Protein AF-A0A7S4VQ96-F1 (afdb_monomer)

Radius of gyration: 18.51 Å; Cα contacts (8 Å, |Δi|>4): 238; chains: 1; bounding box: 40×42×50 Å

Foldseek 3Di:
DDPDFDCPLVVLVVVVCVLLVHDDDDDGWDWDQDPPDRDIDIPVVVVQVVCCVVQVDPQDDPPWDQPPPVRHIDDDSLRSQLVVQVVSVQQDPDPVSNVLSSVLSVLLVQLCPLVCCCVPVDPLAPVSLVVSCVSNVVSLVVQLVLLCVVQPVVVDNPDQGQDSGDSDHHSSLSSLLVSVVSNCCSCVVNVNDPCSCPVRVNSVSNNVVVVVRD

Organism: NCBI:txid49249

Sequence (214 aa):
SSDLSIRGLGAPLRMMLSAAKINHDIYMYDIVEDGNNDGWTSSYFQTKKSLQTESKNALVNLPFVVDRKECRLLCQTNACFAHIGRCIGMFGTNDVEASICEQLLCEIYDLRYPYIIFCYRSDGSVEEAKKAFAQAEPHLQKLNSHLANEANNGGDDDKKVHHLVGGVFTAPDFHLFELLDQFQLIAQTLGISDDFLGQYPRLKEFKTGFEELE

Nearest PDB structures (foldseek):
  3frc-assembly1_A  TM=8.163E-01  e=3.766E-06  Plasmodium falciparum
  3frc-assembly1_B  TM=8.113E-01  e=1.013E-05  Plasmodium falciparum
  3fr9-assembly1_B  TM=8.209E-01  e=1.363E-05  Plasmodium falciparum
  1gsq-assembly1_A  TM=7.704E-01  e=2.127E-05  Todarodes pacificus
  2fno-assembly1_A  TM=5.984E-01  e=2.454E-03  Agrobacterium fabrum str. C58

InterPro domains:
  IPR004045 Glutathione S-transferase, N-terminal [PS50404] (1-92)
  IPR004046 Glutathione S-transferase, C-terminal [PF14497] (110-213)
  IPR010987 Glutathione S-transferase, C-terminal-like [PS50405] (94-214)
  IPR036282 Glutathione S-transferase, C-terminal domain superfamily [SSF47616] (89-213)
  IPR050213 Glutathione S-transferase superfamily [PTHR11571] (6-213)

Solvent-accessible surface area (backbone atoms only — not comparable to full-atom values): 12360 Å² total; per-residue (Å²): 142,80,92,60,83,73,59,70,82,52,40,31,59,50,52,49,35,53,76,70,70,49,91,77,87,86,89,83,67,56,75,42,76,36,94,88,49,105,49,76,41,46,70,49,66,60,48,48,56,50,48,26,64,76,69,68,36,91,68,69,43,81,44,65,41,75,41,76,89,80,70,41,82,43,35,39,61,64,54,41,41,52,51,52,15,57,76,73,68,19,38,48,95,49,76,66,46,28,52,48,41,54,52,45,40,51,52,50,52,58,40,42,47,33,55,50,45,36,76,74,72,50,91,75,43,65,68,51,48,51,52,25,50,65,65,25,43,67,45,53,51,51,54,26,50,51,41,48,50,64,24,51,77,71,79,36,91,82,49,85,48,56,36,86,52,94,81,41,80,33,46,43,45,38,51,46,46,52,51,54,52,51,54,37,49,53,27,42,76,64,71,74,32,92,60,62,46,70,87,33,62,47,49,39,48,22,47,55,49,55,71,68,67,128

pLDDT: mean 87.82, std 13.25, range [25.08, 98.62]

Structure (mmCIF, N/CA/C/O backbone):
data_AF-A0A7S4VQ96-F1
#
_entry.id   AF-A0A7S4VQ96-F1
#
loop_
_atom_site.group_PDB
_atom_site.id
_atom_site.type_symbol
_atom_site.label_atom_id
_atom_site.label_alt_id
_atom_site.label_comp_id
_atom_site.label_asym_id
_atom_site.label_entity_id
_atom_site.label_seq_id
_atom_site.pdbx_PDB_ins_code
_atom_site.Cartn_x
_atom_site.Cartn_y
_atom_site.Cartn_z
_atom_site.occupancy
_atom_site.B_iso_or_equiv
_atom_site.auth_seq_id
_atom_site.auth_comp_id
_atom_site.auth_asym_id
_atom_site.auth_atom_id
_atom_site.pdbx_PDB_model_num
ATOM 1 N N . SER A 1 1 ? 14.349 -25.587 -7.803 1.00 35.03 1 SER A N 1
ATOM 2 C CA . SER A 1 1 ? 15.228 -24.433 -8.046 1.00 35.03 1 SER A CA 1
ATOM 3 C C . SER A 1 1 ? 14.498 -23.446 -8.932 1.00 35.03 1 SER A C 1
ATOM 5 O O . SER A 1 1 ? 14.383 -23.723 -10.117 1.00 35.03 1 SER A O 1
ATOM 7 N N . SER A 1 2 ? 13.992 -22.362 -8.342 1.00 25.08 2 SER A N 1
ATOM 8 C CA . SER A 1 2 ? 13.794 -21.035 -8.954 1.00 25.08 2 SER A CA 1
ATOM 9 C C . SER A 1 2 ? 12.928 -20.206 -8.001 1.00 25.08 2 SER A C 1
ATOM 11 O O . SER A 1 2 ? 11.717 -20.122 -8.169 1.00 25.08 2 SER A O 1
ATOM 13 N N . ASP A 1 3 ? 13.549 -19.652 -6.957 1.00 29.27 3 ASP A N 1
ATOM 14 C CA . ASP A 1 3 ? 12.930 -18.627 -6.118 1.00 29.27 3 ASP A CA 1
ATOM 15 C C . ASP A 1 3 ? 12.772 -17.349 -6.947 1.00 29.27 3 ASP A C 1
ATOM 17 O O . ASP A 1 3 ? 13.725 -16.587 -7.106 1.00 29.27 3 ASP A O 1
ATOM 21 N N . LEU A 1 4 ? 11.574 -17.097 -7.474 1.00 34.84 4 LEU A N 1
ATOM 22 C CA . LEU A 1 4 ? 11.175 -15.744 -7.862 1.00 34.84 4 LEU A CA 1
ATOM 23 C C . LEU A 1 4 ? 9.759 -15.430 -7.363 1.00 34.84 4 LEU A C 1
ATOM 25 O O . LEU A 1 4 ? 8.831 -15.141 -8.114 1.00 34.84 4 LEU A O 1
ATOM 29 N N . SER A 1 5 ? 9.617 -15.459 -6.037 1.00 52.59 5 SER A N 1
ATOM 30 C CA . SER A 1 5 ? 8.470 -14.908 -5.315 1.00 52.59 5 SER A CA 1
ATOM 31 C C . SER A 1 5 ? 8.618 -13.387 -5.193 1.00 52.59 5 SER A C 1
ATOM 33 O O . SER A 1 5 ? 9.307 -12.894 -4.298 1.00 52.59 5 SER A O 1
ATOM 35 N N . ILE A 1 6 ? 7.958 -12.618 -6.059 1.00 61.53 6 ILE A N 1
ATOM 36 C CA . ILE A 1 6 ? 7.943 -11.151 -5.938 1.00 61.53 6 ILE A CA 1
ATOM 37 C C . ILE A 1 6 ? 7.143 -10.704 -4.699 1.00 61.53 6 ILE A C 1
ATOM 39 O O . ILE A 1 6 ? 6.123 -11.309 -4.356 1.00 61.53 6 ILE A O 1
ATOM 43 N N . ARG A 1 7 ? 7.574 -9.620 -4.031 1.00 66.50 7 ARG A N 1
ATOM 44 C CA . ARG A 1 7 ? 6.843 -9.038 -2.884 1.00 66.50 7 ARG A CA 1
ATOM 45 C C . ARG A 1 7 ? 5.407 -8.683 -3.292 1.00 66.50 7 ARG A C 1
ATOM 47 O O . ARG A 1 7 ? 4.459 -9.262 -2.754 1.00 66.50 7 ARG A O 1
ATOM 54 N N . GLY A 1 8 ? 5.259 -7.876 -4.346 1.00 67.25 8 GLY A N 1
ATOM 55 C CA . GLY A 1 8 ? 3.997 -7.627 -5.048 1.00 67.25 8 GLY A CA 1
ATOM 56 C C . GLY A 1 8 ? 2.822 -7.223 -4.143 1.00 67.25 8 GLY A C 1
ATOM 57 O O . GLY A 1 8 ? 2.972 -6.891 -2.975 1.00 67.25 8 GLY A O 1
ATOM 58 N N . LEU A 1 9 ? 1.601 -7.293 -4.678 1.00 72.00 9 LEU A N 1
ATOM 59 C CA . LEU A 1 9 ? 0.373 -6.983 -3.925 1.00 72.00 9 LEU A CA 1
ATOM 60 C C . LEU A 1 9 ? 0.035 -8.009 -2.825 1.00 72.00 9 LEU A C 1
ATOM 62 O O . LEU A 1 9 ? -0.855 -7.772 -2.014 1.00 72.00 9 LEU A O 1
ATOM 66 N N . GLY A 1 10 ? 0.710 -9.162 -2.816 1.00 78.88 10 GLY A N 1
ATOM 67 C CA . GLY A 1 10 ? 0.492 -10.218 -1.827 1.00 78.88 10 GLY A CA 1
ATOM 68 C C . GLY A 1 10 ? 1.276 -10.020 -0.529 1.00 78.88 10 GLY A C 1
ATOM 69 O O . GLY A 1 10 ? 0.823 -10.497 0.507 1.00 78.88 10 GLY A O 1
ATOM 70 N N . ALA A 1 11 ? 2.419 -9.324 -0.558 1.00 86.75 11 ALA A N 1
ATOM 71 C CA . ALA A 1 11 ? 3.231 -9.055 0.633 1.00 86.75 11 ALA A CA 1
ATOM 72 C C . ALA A 1 11 ? 2.443 -8.394 1.773 1.00 86.75 11 ALA A C 1
ATOM 74 O O . ALA A 1 11 ? 2.422 -8.973 2.860 1.00 86.75 11 ALA A O 1
ATOM 75 N N . PRO A 1 12 ? 1.723 -7.279 1.560 1.00 92.19 12 PRO A N 1
ATOM 76 C CA . PRO A 1 12 ? 1.031 -6.614 2.660 1.00 92.19 12 PRO A CA 1
ATOM 77 C C . PRO A 1 12 ? -0.138 -7.428 3.230 1.00 92.19 12 PRO A C 1
ATOM 79 O O . PRO A 1 12 ? -0.381 -7.387 4.432 1.00 92.19 12 PRO A O 1
ATOM 82 N N . LEU A 1 13 ? -0.801 -8.258 2.416 1.00 92.69 13 LEU A N 1
ATOM 83 C CA . LEU A 1 13 ? -1.819 -9.197 2.907 1.00 92.69 13 LEU A CA 1
ATOM 84 C C . LEU A 1 13 ? -1.209 -10.283 3.807 1.00 92.69 13 LEU A C 1
ATOM 86 O O . LEU A 1 13 ? -1.787 -10.622 4.837 1.00 92.69 13 LEU A O 1
ATOM 90 N N . ARG A 1 14 ? -0.032 -10.811 3.442 1.00 91.69 14 ARG A N 1
ATOM 91 C CA . ARG A 1 14 ? 0.699 -11.781 4.273 1.00 91.69 14 ARG A CA 1
ATOM 92 C C . ARG A 1 14 ? 1.190 -11.153 5.572 1.00 91.69 14 ARG A C 1
ATOM 94 O O . ARG A 1 14 ? 1.027 -11.766 6.619 1.00 91.69 14 ARG A O 1
ATOM 101 N N . MET A 1 15 ? 1.744 -9.938 5.516 1.00 92.19 15 MET A N 1
ATOM 102 C CA . MET A 1 15 ? 2.169 -9.204 6.714 1.00 92.19 15 MET A CA 1
ATOM 103 C C . MET A 1 15 ? 1.001 -9.023 7.687 1.00 92.19 15 MET A C 1
ATOM 105 O O . MET A 1 15 ? 1.145 -9.317 8.869 1.00 92.19 15 MET A O 1
ATOM 109 N N . MET A 1 16 ? -0.174 -8.646 7.176 1.00 93.44 16 MET A N 1
ATOM 110 C CA . MET A 1 16 ? -1.380 -8.477 7.985 1.00 93.44 16 MET A CA 1
ATOM 111 C C . MET A 1 16 ? -1.833 -9.786 8.656 1.00 93.44 16 MET A C 1
ATOM 113 O O . MET A 1 16 ? -2.121 -9.803 9.851 1.00 93.44 16 MET A O 1
ATOM 117 N N . LEU A 1 17 ? -1.855 -10.904 7.922 1.00 92.75 17 LEU A N 1
ATOM 118 C CA . LEU A 1 17 ? -2.214 -12.214 8.487 1.00 92.75 17 LEU A CA 1
ATOM 119 C C . LEU A 1 17 ? -1.200 -12.698 9.533 1.00 92.75 17 LEU A C 1
ATOM 121 O O . LEU A 1 17 ? -1.598 -13.255 10.558 1.00 92.75 17 LEU A O 1
ATOM 125 N N . SER A 1 18 ? 0.093 -12.466 9.295 1.00 91.62 18 SER A N 1
ATOM 126 C CA . SER A 1 18 ? 1.161 -12.790 10.244 1.00 91.62 18 SER A CA 1
ATOM 127 C C . SER A 1 18 ? 1.068 -11.953 11.521 1.00 91.62 18 SER A C 1
ATOM 129 O O . SER A 1 18 ? 1.148 -12.520 12.609 1.00 91.62 18 SER A O 1
ATOM 131 N N . ALA A 1 19 ? 0.823 -10.642 11.413 1.00 90.94 19 ALA A N 1
ATOM 132 C CA . ALA A 1 19 ? 0.635 -9.756 12.565 1.00 90.94 19 ALA A CA 1
ATOM 133 C C . ALA A 1 19 ? -0.577 -10.173 13.416 1.00 90.94 19 ALA A C 1
ATOM 135 O O . ALA A 1 19 ? -0.508 -10.202 14.643 1.00 90.94 19 ALA A O 1
ATOM 136 N N . ALA A 1 20 ? -1.663 -10.604 12.769 1.00 91.56 20 ALA A N 1
ATOM 137 C CA . ALA A 1 20 ? -2.834 -11.161 13.446 1.00 91.56 20 ALA A CA 1
ATOM 138 C C . ALA A 1 20 ? -2.647 -12.612 13.937 1.00 91.56 20 ALA A C 1
ATOM 140 O O . ALA A 1 20 ? -3.574 -13.191 14.506 1.00 91.56 20 ALA A O 1
ATOM 141 N N . LYS A 1 21 ? -1.467 -13.215 13.725 1.00 92.19 21 LYS A N 1
ATOM 142 C CA . LYS A 1 21 ? -1.127 -14.596 14.113 1.00 92.19 21 LYS A CA 1
ATOM 143 C C . LYS A 1 21 ? -2.124 -15.626 13.561 1.00 92.19 21 LYS A C 1
ATOM 145 O O . LYS A 1 21 ? -2.434 -16.626 14.209 1.00 92.19 21 LYS A O 1
ATOM 150 N N . ILE A 1 22 ? -2.627 -15.383 12.349 1.00 90.56 22 ILE A N 1
ATOM 151 C CA . ILE A 1 22 ? -3.565 -16.266 11.653 1.00 90.56 22 ILE A CA 1
ATOM 152 C C . ILE A 1 22 ? -2.794 -17.234 10.757 1.00 90.56 22 ILE A C 1
ATOM 154 O O . ILE A 1 22 ? -2.052 -16.829 9.859 1.00 90.56 22 ILE A O 1
ATOM 158 N N . ASN A 1 23 ? -3.020 -18.533 10.959 1.00 88.75 23 ASN A N 1
ATOM 159 C CA . ASN A 1 23 ? -2.500 -19.569 10.071 1.00 88.75 23 ASN A CA 1
ATOM 160 C C . ASN A 1 23 ? -3.101 -19.419 8.670 1.00 88.75 23 ASN A C 1
ATOM 162 O O . ASN A 1 23 ? -4.321 -19.336 8.517 1.00 88.75 23 ASN A O 1
ATOM 166 N N . HIS A 1 24 ? -2.248 -19.420 7.651 1.00 87.38 24 HIS A N 1
ATOM 167 C CA . HIS A 1 24 ? -2.660 -19.248 6.266 1.00 87.38 24 HIS A CA 1
ATOM 168 C C . HIS A 1 24 ? -1.732 -19.999 5.310 1.00 87.38 24 HIS A C 1
ATOM 170 O O . HIS A 1 24 ? -0.544 -20.168 5.579 1.00 87.38 24 HIS A O 1
ATOM 176 N N . ASP A 1 25 ? -2.288 -20.413 4.174 1.00 88.06 25 ASP A N 1
ATOM 177 C CA . ASP A 1 25 ? -1.527 -20.994 3.071 1.00 88.06 25 ASP A CA 1
ATOM 178 C C . ASP A 1 25 ? -1.159 -19.896 2.072 1.00 88.06 25 ASP A C 1
ATOM 180 O O . ASP A 1 25 ? -1.984 -19.035 1.747 1.00 88.06 25 ASP A O 1
ATOM 184 N N . ILE A 1 26 ? 0.061 -19.946 1.537 1.00 86.56 26 ILE A N 1
ATOM 185 C CA . ILE A 1 26 ? 0.508 -19.020 0.498 1.00 86.56 26 ILE A CA 1
ATOM 186 C C . ILE A 1 26 ? 0.653 -19.786 -0.812 1.00 86.56 26 ILE A C 1
ATOM 188 O O . ILE A 1 26 ? 1.457 -20.708 -0.924 1.00 86.56 26 ILE A O 1
ATOM 192 N N . TYR A 1 27 ? -0.103 -19.358 -1.818 1.00 81.38 27 TYR A N 1
ATOM 193 C CA . TYR A 1 27 ? 0.017 -19.854 -3.183 1.00 81.38 27 TYR A CA 1
ATOM 194 C C . TYR A 1 27 ? 0.734 -18.806 -4.030 1.00 81.38 27 TYR A C 1
ATOM 196 O O . TYR A 1 27 ? 0.249 -17.685 -4.190 1.00 81.38 27 TYR A O 1
ATOM 204 N N . MET A 1 28 ? 1.903 -19.170 -4.549 1.00 80.44 28 MET A N 1
ATOM 205 C CA . MET A 1 28 ? 2.730 -18.316 -5.398 1.00 80.44 28 MET A CA 1
ATOM 206 C C . MET A 1 28 ? 2.753 -18.874 -6.819 1.00 80.44 28 MET A C 1
ATOM 208 O O . MET A 1 28 ? 2.692 -20.087 -7.015 1.00 80.44 28 MET A O 1
ATOM 212 N N . TYR A 1 29 ? 2.818 -17.978 -7.801 1.00 78.12 29 TYR A N 1
ATOM 213 C CA . TYR A 1 29 ? 2.950 -18.339 -9.206 1.00 78.12 29 TYR A CA 1
ATOM 214 C C . TYR A 1 29 ? 4.277 -17.813 -9.719 1.00 78.12 29 TYR A C 1
ATOM 216 O O . TYR A 1 29 ? 4.519 -16.606 -9.665 1.00 78.12 29 TYR A O 1
ATOM 224 N N . ASP A 1 30 ? 5.094 -18.715 -10.244 1.00 76.12 30 ASP A N 1
ATOM 225 C CA . ASP A 1 30 ? 6.358 -18.339 -10.855 1.00 76.12 30 ASP A CA 1
ATOM 226 C C . ASP A 1 30 ? 6.117 -17.626 -12.189 1.00 76.12 30 ASP A C 1
ATOM 228 O O . ASP A 1 30 ? 5.155 -17.906 -12.927 1.00 76.12 30 ASP A O 1
ATOM 232 N N . ILE A 1 31 ? 7.010 -16.685 -12.481 1.00 70.69 31 ILE A N 1
ATOM 233 C CA . ILE A 1 31 ? 7.145 -16.061 -13.790 1.00 70.69 31 ILE A CA 1
ATOM 234 C C . ILE A 1 31 ? 8.337 -16.734 -14.466 1.00 70.69 31 ILE A C 1
ATOM 236 O O . ILE A 1 31 ? 9.428 -16.788 -13.904 1.00 70.69 31 ILE A O 1
ATOM 240 N N . VAL A 1 32 ? 8.109 -17.266 -15.660 1.00 75.44 32 VAL A N 1
ATOM 241 C CA . VAL A 1 32 ? 9.099 -17.993 -16.455 1.00 75.44 32 VAL A CA 1
ATOM 242 C C . VAL A 1 32 ? 9.309 -17.252 -17.766 1.00 75.44 32 VAL A C 1
ATOM 244 O O . VAL A 1 32 ? 8.349 -16.758 -18.354 1.00 75.44 32 VAL A O 1
ATOM 247 N N . GLU A 1 33 ? 10.554 -17.160 -18.217 1.00 69.38 33 GLU A N 1
ATOM 248 C CA . GLU A 1 33 ? 10.878 -16.591 -19.525 1.00 69.38 33 GLU A CA 1
ATOM 249 C C . GLU A 1 33 ? 10.257 -17.467 -20.626 1.00 69.38 33 GLU A C 1
ATOM 251 O O . GLU A 1 33 ? 10.359 -18.698 -20.600 1.00 69.38 33 GLU A O 1
ATOM 256 N N . ASP A 1 34 ? 9.538 -16.845 -21.557 1.00 67.50 34 ASP A N 1
ATOM 257 C CA . ASP A 1 34 ? 8.940 -17.534 -22.693 1.00 67.50 34 ASP A CA 1
ATOM 258 C C . ASP A 1 34 ? 10.037 -17.780 -23.733 1.00 67.50 34 ASP A C 1
ATOM 260 O O . ASP A 1 34 ? 10.403 -16.902 -24.504 1.00 67.50 34 ASP A O 1
ATOM 264 N N . GLY A 1 35 ? 10.582 -18.997 -23.761 1.00 59.41 35 GLY A N 1
ATOM 265 C CA . GLY A 1 35 ? 11.696 -19.361 -24.645 1.00 59.41 35 GLY A CA 1
ATOM 266 C C . GLY A 1 35 ? 11.420 -19.253 -26.155 1.00 59.41 35 GLY A C 1
ATOM 267 O O . GLY A 1 35 ? 12.302 -19.592 -26.939 1.00 59.41 35 GLY A O 1
ATOM 268 N N . ASN A 1 36 ? 10.222 -18.825 -26.574 1.00 61.75 36 ASN A N 1
ATOM 269 C CA . ASN A 1 36 ? 9.843 -18.660 -27.981 1.00 61.75 36 ASN A CA 1
ATOM 270 C C . ASN A 1 36 ? 9.557 -17.209 -28.403 1.00 61.75 36 ASN A C 1
ATOM 272 O O . ASN A 1 36 ? 9.505 -16.946 -29.602 1.00 61.75 36 ASN A O 1
ATOM 276 N N . ASN A 1 37 ? 9.356 -16.281 -27.465 1.00 54.69 37 ASN A N 1
ATOM 277 C CA . ASN A 1 37 ? 9.140 -14.855 -27.723 1.00 54.69 37 ASN A CA 1
ATOM 278 C C . ASN A 1 37 ? 9.767 -14.090 -26.559 1.00 54.69 37 ASN A C 1
ATOM 280 O O . ASN A 1 37 ? 9.433 -14.440 -25.438 1.00 54.69 37 ASN A O 1
ATOM 284 N N . ASP A 1 38 ? 10.589 -13.062 -26.801 1.00 59.06 38 ASP A N 1
ATOM 285 C CA . ASP A 1 38 ? 11.233 -12.211 -25.776 1.00 59.06 38 ASP A CA 1
ATOM 286 C C . ASP A 1 38 ? 10.220 -11.620 -24.763 1.00 59.06 38 ASP A C 1
ATOM 288 O O . ASP A 1 38 ? 9.799 -10.465 -24.841 1.00 59.06 38 ASP A O 1
ATOM 292 N N . GLY A 1 39 ? 9.759 -12.435 -23.822 1.00 60.19 39 GLY A N 1
ATOM 293 C CA . GLY A 1 39 ? 8.542 -12.221 -23.059 1.00 60.19 39 GLY A CA 1
ATOM 294 C C . GLY A 1 39 ? 8.467 -13.174 -21.874 1.00 60.19 39 GLY A C 1
ATOM 295 O O . GLY A 1 39 ? 9.293 -14.064 -21.704 1.00 60.19 39 GLY A O 1
ATOM 296 N N . TRP A 1 40 ? 7.475 -12.968 -21.013 1.00 65.31 40 TRP A N 1
ATOM 297 C CA . TRP A 1 40 ? 7.343 -13.691 -19.750 1.00 65.31 40 TRP A CA 1
ATOM 298 C C . TRP A 1 40 ? 5.978 -14.377 -19.670 1.00 65.31 40 TRP A C 1
ATOM 300 O O . TRP A 1 40 ? 4.948 -13.768 -19.968 1.00 65.31 40 TRP A O 1
ATOM 310 N N . THR A 1 41 ? 5.951 -15.636 -19.236 1.00 73.06 41 THR A N 1
ATOM 311 C CA . THR A 1 41 ? 4.737 -16.438 -19.031 1.00 73.06 41 THR A CA 1
ATOM 312 C C . THR A 1 41 ? 4.589 -16.866 -17.571 1.00 73.06 41 THR A C 1
ATOM 314 O O . THR A 1 41 ? 5.536 -16.844 -16.791 1.00 73.06 41 THR A O 1
ATOM 317 N N . SER A 1 42 ? 3.377 -17.243 -17.168 1.00 80.00 42 SER A N 1
ATOM 318 C CA . SER A 1 42 ? 3.101 -17.752 -15.823 1.00 80.00 42 SER A CA 1
ATOM 319 C C . SER A 1 42 ? 1.987 -18.795 -15.855 1.00 80.00 42 SER A C 1
ATOM 321 O O . SER A 1 42 ? 0.979 -18.632 -16.554 1.00 80.00 42 SER A O 1
ATOM 323 N N . SER A 1 43 ? 2.121 -19.839 -15.031 1.00 80.56 43 SER A N 1
ATOM 324 C CA . SER A 1 43 ? 1.069 -20.846 -14.801 1.00 80.56 43 SER A CA 1
ATOM 325 C C . SER A 1 43 ? -0.227 -20.232 -14.247 1.00 80.56 43 SER A C 1
ATOM 327 O O . SER A 1 43 ? -1.309 -20.827 -14.347 1.00 80.56 43 SER A O 1
ATOM 329 N N . TYR A 1 44 ? -0.153 -18.994 -13.744 1.00 79.56 44 TYR A N 1
ATOM 330 C CA . TYR A 1 44 ? -1.312 -18.209 -13.350 1.00 79.56 44 TYR A CA 1
ATOM 331 C C . TYR A 1 44 ? -2.337 -18.043 -14.479 1.00 79.56 44 TYR A C 1
ATOM 333 O O . TYR A 1 44 ? -3.530 -18.123 -14.210 1.00 79.56 44 TYR A O 1
ATOM 341 N N . PHE A 1 45 ? -1.937 -17.857 -15.744 1.00 81.50 45 PHE A N 1
ATOM 342 C CA . PHE A 1 45 ? -2.909 -17.600 -16.821 1.00 81.50 45 PHE A CA 1
ATOM 343 C C . PHE A 1 45 ? -3.842 -18.785 -17.088 1.00 81.50 45 PHE A C 1
ATOM 345 O O . PHE A 1 45 ? -5.023 -18.591 -17.384 1.00 81.50 45 PHE A O 1
ATOM 352 N N . GLN A 1 46 ? -3.330 -20.010 -16.955 1.00 82.19 46 GLN A N 1
ATOM 353 C CA . GLN A 1 46 ? -4.148 -21.220 -17.032 1.00 82.19 46 GLN A CA 1
ATOM 354 C C . GLN A 1 46 ? -5.034 -21.334 -15.790 1.00 82.19 46 GLN A C 1
ATOM 356 O O . GLN A 1 46 ? -6.249 -21.487 -15.911 1.00 82.19 46 GLN A O 1
ATOM 361 N N . THR A 1 47 ? -4.446 -21.138 -14.606 1.00 83.00 47 THR A N 1
ATOM 362 C CA . THR A 1 47 ? -5.171 -21.197 -13.330 1.00 83.00 47 THR A CA 1
ATOM 363 C C . THR A 1 47 ? -6.303 -20.172 -13.257 1.00 83.00 47 THR A C 1
ATOM 365 O O . THR A 1 47 ? -7.393 -20.488 -12.798 1.00 83.00 47 THR A O 1
ATOM 368 N N . LYS A 1 48 ? -6.095 -18.959 -13.780 1.00 84.38 48 LYS A N 1
ATOM 369 C CA . LYS A 1 48 ? -7.098 -17.893 -13.859 1.00 84.38 48 LYS A CA 1
ATOM 370 C C . LYS A 1 48 ? -8.343 -18.351 -14.613 1.00 84.38 48 LYS A C 1
ATOM 372 O O . LYS A 1 48 ? -9.443 -18.141 -14.115 1.00 84.38 48 LYS A O 1
ATOM 377 N N . LYS A 1 49 ? -8.184 -18.993 -15.776 1.00 85.12 49 LYS A N 1
ATOM 378 C CA . LYS A 1 49 ? -9.319 -19.496 -16.570 1.00 85.12 49 LYS A CA 1
ATOM 379 C C . LYS A 1 49 ? -10.102 -20.575 -15.816 1.00 85.12 49 LYS A C 1
ATOM 381 O O . LYS A 1 49 ? -11.334 -20.532 -15.807 1.00 85.12 49 LYS A O 1
ATOM 386 N N . SER A 1 50 ? -9.400 -21.497 -15.156 1.00 87.06 50 SER A N 1
ATOM 387 C CA . SER A 1 50 ? -10.032 -22.527 -14.321 1.00 87.06 50 SER A CA 1
ATOM 388 C C . SER A 1 50 ? -10.786 -21.898 -13.151 1.00 87.06 50 SER A C 1
ATOM 390 O O . SER A 1 50 ? -11.985 -22.118 -13.016 1.00 87.06 50 SER A O 1
ATOM 392 N N . LEU A 1 51 ? -10.139 -21.005 -12.394 1.00 85.88 51 LEU A N 1
ATOM 393 C CA . LEU A 1 51 ? -10.752 -20.294 -11.271 1.00 85.88 51 LEU A CA 1
ATOM 394 C C . LEU A 1 51 ? -11.986 -19.492 -11.697 1.00 85.88 51 LEU A C 1
ATOM 396 O O . LEU A 1 51 ? -12.999 -19.547 -11.007 1.00 85.88 51 LEU A O 1
ATOM 400 N N . GLN A 1 52 ? -11.944 -18.778 -12.827 1.00 88.44 52 GLN A N 1
ATOM 401 C CA . GLN A 1 52 ? -13.104 -18.043 -13.355 1.00 88.44 52 GLN A CA 1
ATOM 402 C C . GLN A 1 52 ? -14.294 -18.967 -13.622 1.00 88.44 52 GLN A C 1
ATOM 404 O O . GLN A 1 52 ? -15.430 -18.626 -13.295 1.00 88.44 52 GLN A O 1
ATOM 409 N N . THR A 1 53 ? -14.027 -20.141 -14.193 1.00 85.31 53 THR A N 1
ATOM 410 C CA . THR A 1 53 ? -15.059 -21.120 -14.547 1.00 85.31 53 THR A CA 1
ATOM 411 C C . THR A 1 53 ? -15.630 -21.797 -13.300 1.00 85.31 53 THR A C 1
ATOM 413 O O . THR A 1 53 ? -16.847 -21.852 -13.129 1.00 85.31 53 THR A O 1
ATOM 416 N N . GLU A 1 54 ? -14.762 -22.268 -12.403 1.00 87.06 54 GLU A N 1
ATOM 417 C CA . GLU A 1 54 ? -15.128 -23.017 -11.196 1.00 87.06 54 GLU A CA 1
ATOM 418 C C . GLU A 1 54 ? -15.841 -22.141 -10.162 1.00 87.06 54 GLU A C 1
ATOM 420 O O . GLU A 1 54 ? -16.884 -22.523 -9.633 1.00 87.06 54 GLU A O 1
ATOM 425 N N . SER A 1 55 ? -15.317 -20.938 -9.906 1.00 85.19 55 SER A N 1
ATOM 426 C CA . SER A 1 55 ? -15.905 -20.004 -8.935 1.00 85.19 55 SER A CA 1
ATOM 427 C C . SER A 1 55 ? -17.067 -19.183 -9.500 1.00 85.19 55 SER A C 1
ATOM 429 O O . SER A 1 55 ? -17.734 -18.476 -8.746 1.00 85.19 55 SER A O 1
ATOM 431 N N . LYS A 1 56 ? -17.295 -19.232 -10.823 1.00 87.69 56 LYS A N 1
ATOM 432 C CA . LYS A 1 56 ? -18.214 -18.341 -11.556 1.00 87.69 56 LYS A CA 1
ATOM 433 C C . LYS A 1 56 ? -17.963 -16.853 -11.270 1.00 87.69 56 LYS A C 1
ATOM 435 O O . LYS A 1 56 ? -18.878 -16.035 -11.351 1.00 87.69 56 LYS A O 1
ATOM 440 N N . ASN A 1 57 ? -16.725 -16.494 -10.936 1.00 87.81 57 ASN A N 1
ATOM 441 C CA . ASN A 1 57 ? -16.322 -15.126 -10.653 1.00 87.81 57 ASN A CA 1
ATOM 442 C C . ASN A 1 57 ? -15.631 -14.525 -11.886 1.00 87.81 57 ASN A C 1
ATOM 444 O O . ASN A 1 57 ? -14.514 -14.897 -12.242 1.00 87.81 57 ASN A O 1
ATOM 448 N N . ALA A 1 58 ? -16.277 -13.561 -12.542 1.00 90.62 58 ALA A N 1
ATOM 449 C CA . ALA A 1 58 ? -15.692 -12.872 -13.696 1.00 90.62 58 ALA A CA 1
ATOM 450 C C . ALA A 1 58 ? -14.523 -11.941 -13.314 1.00 90.62 58 ALA A C 1
ATOM 452 O O . ALA A 1 58 ? -13.697 -11.602 -14.160 1.00 90.62 58 ALA A O 1
ATOM 453 N N . LEU A 1 59 ? -14.427 -11.552 -12.038 1.00 92.19 59 LEU A N 1
ATOM 454 C CA . LEU A 1 59 ? -13.460 -10.580 -11.522 1.00 92.19 59 LEU A CA 1
ATOM 455 C C . LEU A 1 59 ? -12.139 -11.212 -11.069 1.00 92.19 59 LEU A C 1
ATOM 457 O O . LEU A 1 59 ? -11.327 -10.517 -10.453 1.00 92.19 59 LEU A O 1
ATOM 461 N N . VAL A 1 60 ? -11.911 -12.504 -11.352 1.00 90.75 60 VAL A N 1
ATOM 462 C CA . VAL A 1 60 ? -10.688 -13.201 -10.932 1.00 90.75 60 VAL A CA 1
ATOM 463 C C . VAL A 1 60 ? -9.454 -12.451 -11.407 1.00 90.75 60 VAL A C 1
ATOM 465 O O . VAL A 1 60 ? -9.224 -12.259 -12.605 1.00 90.75 60 VAL A O 1
ATOM 468 N N . ASN A 1 61 ? -8.638 -12.044 -10.444 1.00 88.69 61 ASN A N 1
ATOM 469 C CA . ASN A 1 61 ? -7.372 -11.380 -10.678 1.00 88.69 61 ASN A CA 1
ATOM 470 C C . ASN A 1 61 ? -6.424 -11.624 -9.501 1.00 88.69 61 ASN A C 1
ATOM 472 O O . ASN A 1 61 ? -6.877 -12.010 -8.427 1.00 88.69 61 ASN A O 1
ATOM 476 N N . LEU A 1 62 ? -5.126 -11.388 -9.692 1.00 87.19 62 LEU A N 1
ATOM 477 C CA . LEU A 1 62 ? -4.192 -11.316 -8.569 1.00 87.19 62 LEU A CA 1
ATOM 478 C C . LEU A 1 62 ? -4.268 -9.935 -7.885 1.00 87.19 62 LEU A C 1
ATOM 480 O O . LEU A 1 62 ? -4.470 -8.933 -8.576 1.00 87.19 62 LEU A O 1
ATOM 484 N N . PRO A 1 63 ? -4.047 -9.865 -6.559 1.00 89.75 63 PRO A N 1
ATOM 485 C CA . PRO A 1 63 ? -4.061 -10.995 -5.632 1.00 89.75 63 PRO A CA 1
ATOM 486 C C . PRO A 1 63 ? -5.491 -11.537 -5.463 1.00 89.75 63 PRO A C 1
ATOM 488 O O . PRO A 1 63 ? -6.466 -10.801 -5.636 1.00 89.75 63 PRO A O 1
ATOM 491 N N . PHE A 1 64 ? -5.603 -12.810 -5.082 1.00 90.31 64 PHE A N 1
ATOM 492 C CA . PHE A 1 64 ? -6.866 -13.410 -4.658 1.00 90.31 64 PHE A CA 1
ATOM 493 C C . PHE A 1 64 ? -6.741 -14.031 -3.267 1.00 90.31 64 PHE A C 1
ATOM 495 O O . PHE A 1 64 ? -5.650 -14.400 -2.836 1.00 90.31 64 PHE A O 1
ATOM 502 N N . VAL A 1 65 ? -7.875 -14.154 -2.584 1.00 91.75 65 VAL A N 1
ATOM 503 C CA . VAL A 1 65 ? -8.016 -14.770 -1.263 1.00 91.75 65 VAL A CA 1
ATOM 504 C C . VAL A 1 65 ? -9.065 -15.867 -1.365 1.00 91.75 65 VAL A C 1
ATOM 506 O O . VAL A 1 65 ? -10.173 -15.632 -1.852 1.00 91.75 65 VAL A O 1
ATOM 509 N N . VAL A 1 66 ? -8.711 -17.066 -0.907 1.00 90.88 66 VAL A N 1
ATOM 510 C CA . VAL A 1 66 ? -9.653 -18.180 -0.767 1.00 90.88 66 VAL A CA 1
ATOM 511 C C . VAL A 1 66 ? -10.100 -18.234 0.684 1.00 90.88 66 VAL A C 1
ATOM 513 O O . VAL A 1 66 ? -9.368 -18.697 1.557 1.00 90.88 66 VAL A O 1
ATOM 516 N N . ASP A 1 67 ? -11.318 -17.775 0.937 1.00 89.50 67 ASP A N 1
ATOM 517 C CA . ASP A 1 67 ? -11.967 -17.957 2.224 1.00 89.50 67 ASP A CA 1
ATOM 518 C C . ASP A 1 67 ? -12.578 -19.359 2.264 1.00 89.50 67 ASP A C 1
ATOM 520 O O . ASP A 1 67 ? -13.657 -19.609 1.718 1.00 89.50 67 ASP A O 1
ATOM 524 N N . ARG A 1 68 ? -11.858 -20.303 2.880 1.00 86.88 68 ARG A N 1
ATOM 525 C CA . ARG A 1 68 ? -12.323 -21.691 3.016 1.00 86.88 68 ARG A CA 1
ATOM 526 C C . ARG A 1 68 ? -13.535 -21.805 3.943 1.00 86.88 68 ARG A C 1
ATOM 528 O O . ARG A 1 68 ? -14.341 -22.709 3.751 1.00 86.88 68 ARG A O 1
ATOM 535 N N . LYS A 1 69 ? -13.667 -20.911 4.929 1.00 85.25 69 LYS A N 1
ATOM 536 C CA . LYS A 1 69 ? -14.765 -20.937 5.900 1.00 85.25 69 LYS A CA 1
ATOM 537 C C . LYS A 1 69 ? -16.079 -20.558 5.226 1.00 85.25 69 LYS A C 1
ATOM 539 O O . LYS A 1 69 ? -17.067 -21.267 5.371 1.00 85.25 69 LYS A O 1
ATOM 544 N N . GLU A 1 70 ? -16.059 -19.488 4.440 1.00 84.56 70 GLU A N 1
ATOM 545 C CA . GLU A 1 70 ? -17.238 -18.988 3.725 1.00 84.56 70 GLU A CA 1
ATOM 546 C C . GLU A 1 70 ? -17.373 -19.566 2.306 1.00 84.56 70 GLU A C 1
ATOM 548 O O . GLU A 1 70 ? -18.330 -19.248 1.599 1.00 84.56 70 GLU A O 1
ATOM 553 N N . CYS A 1 71 ? -16.424 -20.413 1.885 1.00 84.88 71 CYS A N 1
ATOM 554 C CA . CYS A 1 71 ? -16.341 -21.018 0.552 1.00 84.88 71 CYS A CA 1
ATOM 555 C C . CYS A 1 71 ? -16.385 -19.977 -0.582 1.00 84.88 71 CYS A C 1
ATOM 557 O O . CYS A 1 71 ? -17.152 -20.103 -1.539 1.00 84.88 71 CYS A O 1
ATOM 559 N N . ARG A 1 72 ? -15.560 -18.926 -0.474 1.00 87.19 72 ARG A N 1
ATOM 560 C CA . ARG A 1 72 ? -15.529 -17.794 -1.419 1.00 87.19 72 ARG A CA 1
ATOM 561 C C . ARG A 1 72 ? -14.135 -17.538 -1.975 1.00 87.19 72 ARG A C 1
ATOM 563 O O . ARG A 1 72 ? -13.137 -17.644 -1.268 1.00 87.19 72 ARG A O 1
ATOM 570 N N . LEU A 1 73 ? -14.096 -17.125 -3.241 1.00 90.81 73 LEU A N 1
ATOM 571 C CA . LEU A 1 73 ? -12.909 -16.590 -3.901 1.00 90.81 73 LEU A CA 1
ATOM 572 C C . LEU A 1 73 ? -13.068 -15.076 -4.059 1.00 90.81 73 LEU A C 1
ATOM 574 O O . LEU A 1 73 ? -13.891 -14.618 -4.857 1.00 90.81 73 LEU A O 1
ATOM 578 N N . LEU A 1 74 ? -12.272 -14.312 -3.315 1.00 92.25 74 LEU A N 1
ATOM 579 C CA . LEU A 1 74 ? -12.200 -12.860 -3.432 1.00 92.25 74 LEU A CA 1
ATOM 580 C C . LEU A 1 74 ? -10.988 -12.458 -4.261 1.00 92.25 74 LEU A C 1
ATOM 582 O O . LEU A 1 74 ? -9.934 -13.081 -4.192 1.00 92.25 74 LEU A O 1
ATOM 586 N N . CYS A 1 75 ? -11.145 -11.414 -5.058 1.00 91.81 75 CYS A N 1
ATOM 587 C CA . CYS A 1 75 ? -10.097 -10.838 -5.893 1.00 91.81 75 CYS A CA 1
ATOM 588 C C . CYS A 1 75 ? -10.196 -9.315 -5.809 1.00 91.81 75 CYS A C 1
ATOM 590 O O . CYS A 1 75 ? -11.162 -8.805 -5.247 1.00 91.81 75 CYS A O 1
ATOM 592 N N . GLN A 1 76 ? -9.256 -8.613 -6.447 1.00 92.44 76 GLN A N 1
ATOM 593 C CA . GLN A 1 76 ? -9.065 -7.157 -6.355 1.00 92.44 76 GLN A CA 1
ATOM 594 C C . GLN A 1 76 ? -8.444 -6.745 -5.021 1.00 92.44 76 GLN A C 1
ATOM 596 O O . GLN A 1 76 ? -8.990 -7.009 -3.955 1.00 92.44 76 GLN A O 1
ATOM 601 N N . THR A 1 77 ? -7.308 -6.053 -5.093 1.00 93.19 77 THR A N 1
ATOM 602 C CA . THR A 1 77 ? -6.472 -5.686 -3.940 1.00 93.19 77 THR A CA 1
ATOM 603 C C . THR A 1 77 ? -7.268 -5.129 -2.763 1.00 93.19 77 THR A C 1
ATOM 605 O O . THR A 1 77 ? -7.232 -5.712 -1.682 1.00 93.19 77 THR A O 1
ATOM 608 N N . ASN A 1 78 ? -8.029 -4.050 -2.969 1.00 96.25 78 ASN A N 1
ATOM 609 C CA . ASN A 1 78 ? -8.732 -3.376 -1.874 1.00 96.25 78 ASN A CA 1
ATOM 610 C C . ASN A 1 78 ? -9.863 -4.236 -1.299 1.00 96.25 78 ASN A C 1
ATOM 612 O O . ASN A 1 78 ? -10.093 -4.210 -0.094 1.00 96.25 78 ASN A O 1
ATOM 616 N N . ALA A 1 79 ? -10.521 -5.058 -2.123 1.00 96.31 79 ALA A N 1
ATOM 617 C CA . ALA A 1 79 ? -11.529 -6.000 -1.642 1.00 96.31 79 ALA A CA 1
ATOM 618 C C . ALA A 1 79 ? -10.899 -7.122 -0.800 1.00 96.31 79 ALA A C 1
ATOM 620 O O . ALA A 1 79 ? -11.456 -7.493 0.231 1.00 96.31 79 ALA A O 1
ATOM 621 N N . CYS A 1 80 ? -9.720 -7.620 -1.190 1.00 96.31 80 CYS A N 1
ATOM 622 C CA . CYS A 1 80 ? -8.955 -8.584 -0.398 1.00 96.31 80 CYS A CA 1
ATOM 623 C C . CYS A 1 80 ? -8.539 -7.998 0.963 1.00 96.31 80 CYS A C 1
ATOM 625 O O . CYS A 1 80 ? -8.743 -8.656 1.983 1.00 96.31 80 CYS A O 1
ATOM 627 N N . PHE A 1 81 ? -8.018 -6.764 0.996 1.00 97.31 81 PHE A N 1
ATOM 628 C CA . PHE A 1 81 ? -7.683 -6.072 2.248 1.00 97.31 81 PHE A CA 1
ATOM 629 C C . PHE A 1 81 ? -8.906 -5.854 3.135 1.00 97.31 81 PHE A C 1
ATOM 631 O O . PHE A 1 81 ? -8.866 -6.199 4.311 1.00 97.31 81 PHE A O 1
ATOM 638 N N . ALA A 1 82 ? -9.996 -5.323 2.576 1.00 97.06 82 ALA A N 1
ATOM 639 C CA . ALA A 1 82 ? -11.209 -5.049 3.335 1.00 97.06 82 ALA A CA 1
ATOM 640 C C . ALA A 1 82 ? -11.831 -6.331 3.902 1.00 97.06 82 ALA A C 1
ATOM 642 O O . ALA A 1 82 ? -12.248 -6.358 5.057 1.00 97.06 82 ALA A O 1
ATOM 643 N N . HIS A 1 83 ? -11.874 -7.413 3.118 1.00 95.69 83 HIS A N 1
ATOM 644 C CA . HIS A 1 83 ? -12.396 -8.699 3.585 1.00 95.69 83 HIS A CA 1
ATOM 645 C C . HIS A 1 83 ? -11.560 -9.266 4.728 1.00 95.69 83 HIS A C 1
ATOM 647 O O . HIS A 1 83 ? -12.098 -9.506 5.806 1.00 95.69 83 HIS A O 1
ATOM 653 N N . ILE A 1 84 ?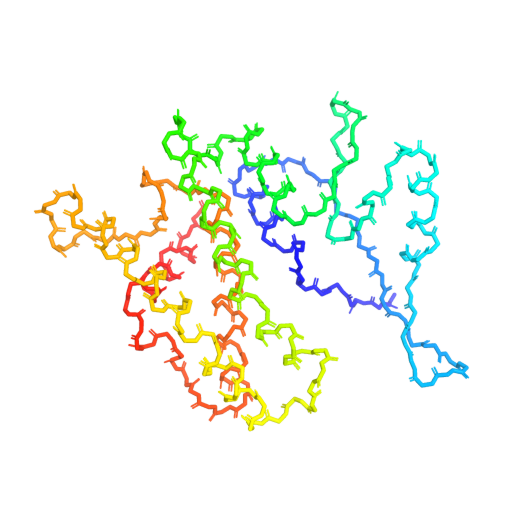 -10.248 -9.429 4.520 1.00 95.00 84 ILE A N 1
ATOM 654 C CA . ILE A 1 84 ? -9.377 -9.995 5.554 1.00 95.00 84 ILE A CA 1
ATOM 655 C C . ILE A 1 84 ? -9.374 -9.097 6.792 1.00 95.00 84 ILE A C 1
ATOM 657 O O . ILE A 1 84 ? -9.565 -9.607 7.892 1.00 95.00 84 ILE A O 1
ATOM 661 N N . GLY A 1 85 ? -9.230 -7.781 6.616 1.00 96.50 85 GLY A N 1
ATOM 662 C CA . GLY A 1 85 ? -9.236 -6.811 7.707 1.00 96.50 85 GLY A CA 1
ATOM 663 C C . GLY A 1 85 ? -10.492 -6.929 8.570 1.00 96.50 85 GLY A C 1
ATOM 664 O O . GLY A 1 85 ? -10.383 -7.018 9.789 1.00 96.50 85 GLY A O 1
ATOM 665 N N . ARG A 1 86 ? -11.685 -7.026 7.965 1.00 95.88 86 ARG A N 1
ATOM 666 C CA . ARG A 1 86 ? -12.936 -7.240 8.718 1.00 95.88 86 ARG A CA 1
ATOM 667 C C . ARG A 1 86 ? -12.955 -8.585 9.446 1.00 95.88 86 ARG A C 1
ATOM 669 O O . ARG A 1 86 ? -13.421 -8.647 10.579 1.00 95.88 86 ARG A O 1
ATOM 676 N N . CYS A 1 87 ? -12.439 -9.652 8.832 1.00 93.75 87 CYS A N 1
ATOM 677 C CA . CYS A 1 87 ? -12.388 -10.976 9.457 1.00 93.75 87 CYS A CA 1
ATOM 678 C C . CYS A 1 87 ? -11.494 -11.032 10.705 1.00 93.75 87 CYS A C 1
ATOM 680 O O . CYS A 1 87 ? -11.771 -11.832 11.597 1.00 93.75 87 CYS A O 1
ATOM 682 N N . ILE A 1 88 ? -10.437 -10.217 10.765 1.00 94.31 88 ILE A N 1
ATOM 683 C CA . ILE A 1 88 ? -9.434 -10.245 11.846 1.00 94.31 88 ILE A CA 1
ATOM 684 C C . ILE A 1 88 ? -9.476 -9.008 12.758 1.00 94.31 88 ILE A C 1
ATOM 686 O O . ILE A 1 88 ? -8.625 -8.869 13.629 1.00 94.31 88 ILE A O 1
ATOM 690 N N . GLY A 1 89 ? -10.451 -8.110 12.576 1.00 95.38 89 GLY A N 1
ATOM 691 C CA . GLY A 1 89 ? -10.604 -6.907 13.404 1.00 95.38 89 GLY A CA 1
ATOM 692 C C . GLY A 1 89 ? -9.618 -5.772 13.092 1.00 95.38 89 GLY A C 1
ATOM 693 O O . GLY A 1 89 ? -9.375 -4.931 13.946 1.00 95.38 89 GLY A O 1
ATOM 694 N N . MET A 1 90 ? -9.064 -5.729 11.878 1.00 96.69 90 MET A N 1
ATOM 695 C CA . MET A 1 90 ? -8.102 -4.722 11.401 1.00 96.69 90 MET A CA 1
ATOM 696 C C . MET A 1 90 ? -8.709 -3.823 10.310 1.00 96.69 90 MET A C 1
ATOM 698 O O . MET A 1 90 ? -8.075 -3.539 9.294 1.00 96.69 90 MET A O 1
ATOM 702 N N . PHE A 1 91 ? -9.970 -3.411 10.469 1.00 97.50 91 PHE A N 1
ATOM 703 C CA . PHE A 1 91 ? -10.676 -2.568 9.492 1.00 97.50 91 PHE A CA 1
ATOM 704 C C . PHE A 1 91 ? -11.595 -1.537 10.163 1.00 97.50 91 PHE A C 1
ATOM 706 O O . PHE A 1 91 ? -12.752 -1.373 9.777 1.00 97.50 91 PHE A O 1
ATOM 713 N N . GLY A 1 92 ? -11.072 -0.883 11.202 1.00 95.56 92 GLY A N 1
ATOM 714 C CA . GLY A 1 92 ? -11.826 0.023 12.066 1.00 95.56 92 GLY A CA 1
ATOM 715 C C . GLY A 1 92 ? -12.730 -0.704 13.067 1.00 95.56 92 GLY A C 1
ATOM 716 O O . GLY A 1 92 ? -13.083 -1.872 12.896 1.00 95.56 92 GLY A O 1
ATOM 717 N N . THR A 1 93 ? -13.096 -0.001 14.135 1.00 95.50 93 THR A N 1
ATOM 718 C CA . THR A 1 93 ? -13.976 -0.499 15.209 1.00 95.50 93 THR A CA 1
ATOM 719 C C . THR A 1 93 ? -15.429 -0.048 15.055 1.00 95.50 93 THR A C 1
ATOM 721 O O . THR A 1 93 ? -16.320 -0.553 15.738 1.00 95.50 93 THR A O 1
ATOM 724 N N . ASN A 1 94 ? -15.675 0.907 14.159 1.00 95.75 94 ASN A N 1
ATOM 725 C CA . ASN A 1 94 ? -16.976 1.500 13.877 1.00 95.75 94 ASN A CA 1
ATOM 726 C C . ASN A 1 94 ? -17.056 1.956 12.410 1.00 95.75 94 ASN A C 1
ATOM 728 O O . ASN A 1 94 ? -16.047 1.989 11.703 1.00 95.75 94 ASN A O 1
ATOM 732 N N . ASP A 1 95 ? -18.254 2.336 11.962 1.00 97.25 95 ASP A N 1
ATOM 733 C CA . ASP A 1 95 ? -18.518 2.708 10.565 1.00 97.25 95 ASP A CA 1
ATOM 734 C C . ASP A 1 95 ? -17.676 3.900 10.081 1.00 97.25 95 ASP A C 1
ATOM 736 O O . ASP A 1 95 ? -17.302 3.957 8.907 1.00 97.25 95 ASP A O 1
ATOM 740 N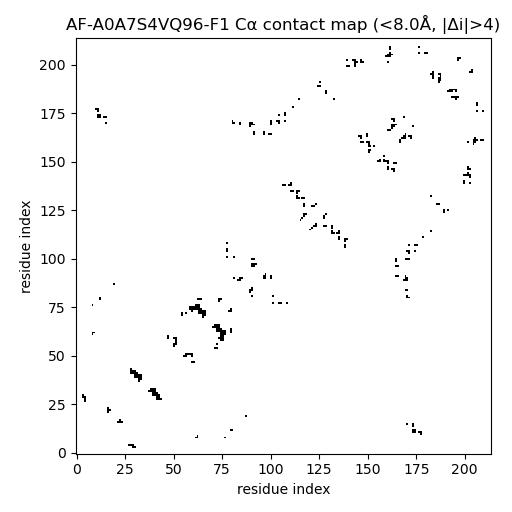 N . VAL A 1 96 ? -17.344 4.842 10.972 1.00 96.81 96 VAL A N 1
ATOM 741 C CA . VAL A 1 96 ? -16.507 6.002 10.633 1.00 96.81 96 VAL A CA 1
ATOM 742 C C . VAL A 1 96 ? -15.078 5.542 10.360 1.00 96.81 96 VAL A C 1
ATOM 744 O O . VAL A 1 96 ? -14.545 5.816 9.288 1.00 96.81 96 VAL A O 1
ATOM 747 N N . GLU A 1 97 ? -14.477 4.783 11.275 1.00 96.75 97 GLU A N 1
ATOM 748 C CA . GLU A 1 97 ? -13.122 4.243 11.102 1.00 96.75 97 GLU A CA 1
ATOM 749 C C . GLU A 1 97 ? -13.018 3.296 9.902 1.00 96.75 97 GLU A C 1
ATOM 751 O O . GLU A 1 97 ? -12.040 3.353 9.156 1.00 96.75 97 GLU A O 1
ATOM 756 N N . ALA A 1 98 ? -14.036 2.465 9.666 1.00 98.06 98 ALA A N 1
ATOM 757 C CA . ALA A 1 98 ? -14.098 1.601 8.491 1.00 98.06 98 ALA A CA 1
ATOM 758 C C . ALA A 1 98 ? -14.133 2.422 7.189 1.00 98.06 98 ALA A C 1
ATOM 760 O O . ALA A 1 98 ? -13.411 2.113 6.241 1.00 98.06 98 ALA A O 1
ATOM 761 N N . SER A 1 99 ? -14.901 3.515 7.159 1.00 98.31 99 SER A N 1
ATOM 762 C CA . SER A 1 99 ? -14.953 4.426 6.007 1.00 98.31 99 SER A CA 1
ATOM 763 C C . SER A 1 99 ? -13.624 5.155 5.779 1.00 98.31 99 SER A C 1
ATOM 765 O O . SER A 1 99 ? -13.251 5.425 4.636 1.00 98.31 99 SER A O 1
ATOM 767 N N . ILE A 1 100 ? -12.889 5.485 6.846 1.00 98.12 100 ILE A N 1
ATOM 768 C CA . ILE A 1 100 ? -11.536 6.052 6.745 1.00 98.12 100 ILE A CA 1
ATOM 769 C C . ILE A 1 100 ? -10.574 4.996 6.187 1.00 98.12 100 ILE A C 1
ATOM 771 O O . ILE A 1 100 ? -9.813 5.299 5.270 1.00 98.12 100 ILE A O 1
ATOM 775 N N . CYS A 1 101 ? -10.654 3.743 6.652 1.00 98.50 101 CYS A N 1
ATOM 776 C CA . CYS A 1 101 ? -9.858 2.644 6.100 1.00 98.50 101 CYS A CA 1
ATOM 777 C C . CYS A 1 101 ? -10.087 2.476 4.589 1.00 98.50 101 CYS A C 1
ATOM 779 O O . CYS A 1 101 ? -9.132 2.305 3.834 1.00 98.50 101 CYS A O 1
ATOM 781 N N . GLU A 1 102 ? -11.336 2.554 4.127 1.00 98.50 102 GLU A N 1
ATOM 782 C CA . GLU A 1 102 ? -11.672 2.467 2.700 1.00 98.50 102 GLU A CA 1
ATOM 783 C C . GLU A 1 102 ? -11.073 3.622 1.887 1.00 98.50 102 GLU A C 1
ATOM 785 O O . GLU A 1 102 ? -10.470 3.385 0.839 1.00 98.50 102 GLU A O 1
ATOM 790 N N . GLN A 1 103 ? -11.175 4.856 2.388 1.00 98.56 103 GLN A N 1
ATOM 791 C CA . GLN A 1 103 ? -10.564 6.028 1.752 1.00 98.56 103 GLN A CA 1
ATOM 792 C C . GLN A 1 103 ? -9.042 5.899 1.662 1.00 98.56 103 GLN A C 1
ATOM 794 O O . GLN A 1 103 ? -8.465 6.145 0.602 1.00 98.56 103 GLN A O 1
ATOM 799 N N . LEU A 1 104 ? -8.399 5.455 2.743 1.00 98.62 104 LEU A N 1
ATOM 800 C CA . LEU A 1 104 ? -6.957 5.234 2.780 1.00 98.62 104 LEU A CA 1
ATOM 801 C C . LEU A 1 104 ? -6.531 4.152 1.786 1.00 98.62 104 LEU A C 1
ATOM 803 O O . LEU A 1 104 ? -5.581 4.366 1.042 1.00 98.62 104 LEU A O 1
ATOM 807 N N . LEU A 1 105 ? -7.243 3.023 1.699 1.00 98.31 105 LEU A N 1
ATOM 808 C CA . LEU A 1 105 ? -6.938 1.995 0.698 1.00 98.31 105 LEU A CA 1
ATOM 809 C C . LEU A 1 105 ? -7.044 2.523 -0.738 1.00 98.31 105 LEU A C 1
ATOM 811 O O . LEU A 1 105 ? -6.264 2.107 -1.592 1.00 98.31 105 LEU A O 1
ATOM 815 N N . CYS A 1 106 ? -7.991 3.416 -1.027 1.00 98.31 106 CYS A N 1
ATOM 816 C CA . CYS A 1 106 ? -8.088 4.061 -2.337 1.00 98.31 106 CYS A CA 1
ATOM 817 C C . CYS A 1 106 ? -6.898 4.997 -2.597 1.00 98.31 106 CYS A C 1
ATOM 819 O O . CYS A 1 106 ? -6.235 4.858 -3.620 1.00 98.31 106 CYS A O 1
ATOM 821 N N . GLU A 1 107 ? -6.567 5.881 -1.654 1.00 98.50 107 GLU A N 1
ATOM 822 C CA . GLU A 1 107 ? -5.448 6.824 -1.802 1.00 98.50 107 GLU A CA 1
ATOM 823 C C . GLU A 1 107 ? -4.092 6.098 -1.916 1.00 98.50 107 GLU A C 1
ATOM 825 O O . GLU A 1 107 ? -3.246 6.465 -2.731 1.00 98.50 107 GLU A O 1
ATOM 830 N N . ILE A 1 108 ? -3.894 5.015 -1.159 1.00 98.25 108 ILE A N 1
ATOM 831 C CA . ILE A 1 108 ? -2.695 4.165 -1.237 1.00 98.25 108 ILE A CA 1
ATOM 832 C C . ILE A 1 108 ? -2.645 3.411 -2.579 1.00 98.25 108 ILE A C 1
ATOM 834 O O . ILE A 1 108 ? -1.568 3.212 -3.149 1.00 98.25 108 ILE A O 1
ATOM 838 N N . TYR A 1 109 ? -3.795 3.008 -3.126 1.00 95.50 109 TYR A N 1
ATOM 839 C CA . TYR A 1 109 ? -3.852 2.390 -4.451 1.00 95.50 109 TYR A CA 1
ATOM 840 C C . TYR A 1 109 ? -3.469 3.380 -5.561 1.00 95.50 109 TYR A C 1
ATOM 842 O O . TYR A 1 109 ? -2.763 3.000 -6.498 1.00 95.50 109 TYR A O 1
ATOM 850 N N . ASP A 1 110 ? -3.859 4.648 -5.435 1.00 97.19 110 ASP A N 1
ATOM 851 C CA . ASP A 1 110 ? -3.442 5.701 -6.363 1.00 97.19 110 ASP A CA 1
ATOM 852 C C . ASP A 1 110 ? -1.935 5.990 -6.239 1.00 97.19 110 ASP A C 1
ATOM 854 O O . ASP A 1 110 ? -1.234 6.021 -7.254 1.00 97.19 110 ASP A O 1
ATOM 858 N N . LEU A 1 111 ? -1.392 6.052 -5.012 1.00 97.56 111 LEU A N 1
ATOM 859 C CA . LEU A 1 111 ? 0.057 6.139 -4.756 1.00 97.56 111 LEU A CA 1
ATOM 860 C C . LEU A 1 111 ? 0.841 4.9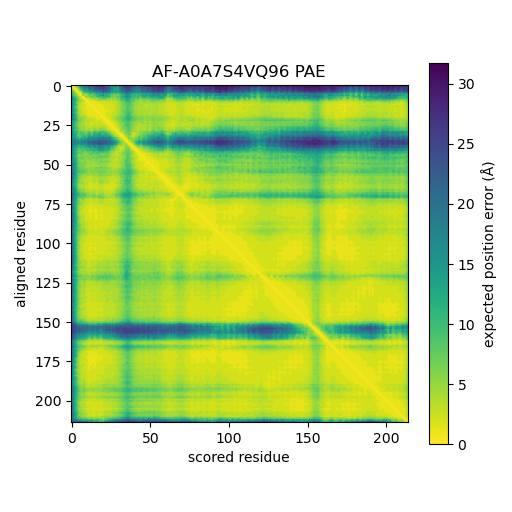99 -5.428 1.00 97.56 111 LEU A C 1
ATOM 862 O O . LEU A 1 111 ? 1.983 5.174 -5.861 1.00 97.56 111 LEU A O 1
ATOM 866 N N . ARG A 1 112 ? 0.242 3.809 -5.526 1.00 94.50 112 ARG A N 1
ATOM 867 C CA . ARG A 1 112 ? 0.870 2.651 -6.166 1.00 94.50 112 ARG A CA 1
ATOM 868 C C . ARG A 1 112 ? 1.004 2.813 -7.680 1.00 94.50 112 ARG A C 1
ATOM 870 O O . ARG A 1 112 ? 1.876 2.178 -8.276 1.00 94.50 112 ARG A O 1
ATOM 877 N N . TYR A 1 113 ? 0.158 3.605 -8.332 1.00 93.19 113 TYR A N 1
ATOM 878 C CA . TYR A 1 113 ? 0.149 3.688 -9.790 1.00 93.19 113 TYR A CA 1
ATOM 879 C C . TYR A 1 113 ? 1.498 4.157 -10.379 1.00 93.19 113 TYR A C 1
ATOM 881 O O . TYR A 1 113 ? 2.042 3.422 -11.211 1.00 93.19 113 TYR A O 1
ATOM 889 N N . PRO A 1 114 ? 2.116 5.268 -9.921 1.00 93.50 114 PRO A N 1
ATOM 890 C CA . PRO A 1 114 ? 3.451 5.679 -10.366 1.00 93.50 114 PRO A CA 1
ATOM 891 C C . PRO A 1 114 ? 4.529 4.603 -10.184 1.00 93.50 114 PRO A C 1
ATOM 893 O O . PRO A 1 114 ? 5.336 4.379 -11.086 1.00 93.50 114 PRO A O 1
ATOM 896 N N . TYR A 1 115 ? 4.506 3.887 -9.054 1.00 92.19 115 TYR A N 1
ATOM 897 C CA . TYR A 1 115 ? 5.429 2.782 -8.783 1.00 92.19 115 TYR A CA 1
ATOM 898 C C . TYR A 1 115 ? 5.293 1.659 -9.823 1.00 92.19 115 TYR A C 1
ATOM 900 O O . TYR A 1 115 ? 6.282 1.164 -10.357 1.00 92.19 115 TYR A O 1
ATOM 908 N N . ILE A 1 116 ? 4.063 1.288 -10.185 1.00 90.06 116 ILE A N 1
ATOM 909 C CA . ILE A 1 116 ? 3.812 0.241 -11.185 1.00 90.06 116 ILE A CA 1
ATOM 910 C C . ILE A 1 116 ? 4.229 0.669 -12.587 1.00 90.06 116 ILE A C 1
ATOM 912 O O . ILE A 1 116 ? 4.757 -0.151 -13.340 1.00 90.06 116 ILE A O 1
ATOM 916 N N . ILE A 1 117 ? 4.016 1.933 -12.949 1.00 89.62 117 ILE A N 1
ATOM 917 C CA . ILE A 1 117 ? 4.506 2.457 -14.225 1.00 89.62 117 ILE A CA 1
ATOM 918 C C . ILE A 1 117 ? 6.032 2.357 -14.284 1.00 89.62 117 ILE A C 1
ATOM 920 O O . ILE A 1 117 ? 6.552 1.846 -15.274 1.00 89.62 117 ILE A O 1
ATOM 924 N N . PHE A 1 118 ? 6.732 2.740 -13.215 1.00 92.81 118 PHE A N 1
ATOM 925 C CA . PHE A 1 118 ? 8.182 2.585 -13.133 1.00 92.81 118 PHE A CA 1
ATOM 926 C C . PHE A 1 118 ? 8.612 1.115 -13.280 1.00 92.81 118 PHE A C 1
ATOM 928 O O . PHE A 1 118 ? 9.404 0.797 -14.163 1.00 92.81 118 PHE A O 1
ATOM 935 N N . CYS A 1 119 ? 8.044 0.194 -12.499 1.00 87.69 119 CYS A N 1
ATOM 936 C CA . CYS A 1 119 ? 8.490 -1.204 -12.497 1.00 87.69 119 CYS A CA 1
ATOM 937 C C . CYS A 1 119 ? 8.211 -1.975 -13.797 1.00 87.69 119 CYS A C 1
ATOM 939 O O . CYS A 1 119 ? 8.945 -2.909 -14.104 1.00 87.69 119 CYS A O 1
ATOM 941 N N . TYR A 1 120 ? 7.142 -1.645 -14.530 1.00 82.75 120 TYR A N 1
ATOM 942 C CA . TYR A 1 120 ? 6.679 -2.472 -15.657 1.00 82.75 120 TYR A CA 1
ATOM 943 C C . TYR A 1 120 ? 6.674 -1.768 -17.012 1.00 82.75 120 TYR A C 1
ATOM 945 O O . TYR A 1 120 ? 6.463 -2.425 -18.030 1.00 82.75 120 TYR A O 1
ATOM 953 N N . ARG A 1 121 ? 6.818 -0.440 -17.049 1.00 85.69 121 ARG A N 1
ATOM 954 C CA . ARG A 1 121 ? 6.705 0.349 -18.287 1.00 85.69 121 ARG A CA 1
ATOM 955 C C . ARG A 1 121 ? 7.853 1.335 -18.489 1.00 85.69 121 ARG A C 1
ATOM 957 O O . ARG A 1 121 ? 7.768 2.152 -19.402 1.00 85.69 121 ARG A O 1
ATOM 964 N N . SER A 1 122 ? 8.891 1.264 -17.662 1.00 89.44 122 SER A N 1
ATOM 965 C CA . SER A 1 122 ? 10.097 2.080 -17.795 1.00 89.44 122 SER A CA 1
ATOM 966 C C . SER A 1 122 ? 11.326 1.212 -18.068 1.00 89.44 122 SER A C 1
ATOM 968 O O . SER A 1 122 ? 11.264 -0.013 -17.977 1.00 89.44 122 SER A O 1
ATOM 970 N N . ASP A 1 123 ? 12.443 1.856 -18.394 1.00 90.44 123 ASP A N 1
ATOM 971 C CA . ASP A 1 123 ? 13.757 1.223 -18.531 1.00 90.44 123 ASP A CA 1
ATOM 972 C C . ASP A 1 123 ? 14.516 1.108 -17.193 1.00 90.44 123 ASP A C 1
ATOM 974 O O . ASP A 1 123 ? 15.666 0.675 -17.170 1.00 90.44 123 ASP A O 1
ATOM 978 N N . GLY A 1 124 ? 13.887 1.492 -16.074 1.00 92.19 124 GLY A N 1
ATOM 979 C CA . GLY A 1 124 ? 14.497 1.458 -14.745 1.00 92.19 124 GLY A CA 1
ATOM 980 C C . GLY A 1 124 ? 15.544 2.550 -14.500 1.00 92.19 124 GLY A C 1
ATOM 981 O O . GLY A 1 124 ? 16.262 2.479 -13.503 1.00 92.19 124 GLY A O 1
ATOM 982 N N . SER A 1 125 ? 15.650 3.548 -15.383 1.00 95.00 125 SER A N 1
ATOM 983 C CA . SER A 1 125 ? 16.599 4.656 -15.243 1.00 95.00 125 SER A CA 1
ATOM 984 C C . SER A 1 125 ? 16.292 5.572 -14.051 1.00 95.00 125 SER A C 1
ATOM 986 O O . SER A 1 125 ? 15.174 5.642 -13.528 1.00 95.00 125 SER A O 1
ATOM 988 N N . VAL A 1 126 ? 17.307 6.338 -13.643 1.00 96.62 126 VAL A N 1
ATOM 989 C CA . VAL A 1 126 ? 17.196 7.372 -12.603 1.00 96.62 126 VAL A CA 1
ATOM 990 C C . VAL A 1 126 ? 16.155 8.429 -12.988 1.00 96.62 126 VAL A C 1
ATOM 992 O O . VAL A 1 126 ? 15.409 8.918 -12.140 1.00 96.62 126 VAL A O 1
ATOM 995 N N . GLU A 1 127 ? 16.092 8.790 -14.266 1.00 96.81 127 GLU A N 1
ATOM 996 C CA . GLU A 1 127 ? 15.168 9.769 -14.826 1.00 96.81 127 GLU A CA 1
ATOM 997 C C . GLU A 1 127 ? 13.713 9.311 -14.691 1.00 96.81 127 GLU A C 1
ATOM 999 O O . GLU A 1 127 ? 12.862 10.092 -14.257 1.00 96.81 127 GLU A O 1
ATOM 1004 N N . GLU A 1 128 ? 13.421 8.049 -15.009 1.00 96.81 128 GLU A N 1
ATOM 1005 C CA . GLU A 1 128 ? 12.078 7.481 -14.864 1.00 96.81 128 GLU A CA 1
ATOM 1006 C C . GLU A 1 128 ? 11.688 7.301 -13.393 1.00 96.81 128 GLU A C 1
ATOM 1008 O O . GLU A 1 128 ? 10.552 7.605 -13.018 1.00 96.81 128 GLU A O 1
ATOM 1013 N N . ALA A 1 129 ? 12.633 6.925 -12.525 1.00 96.31 129 ALA A N 1
ATOM 1014 C CA . ALA A 1 129 ? 12.396 6.884 -11.083 1.00 96.31 129 ALA A CA 1
ATOM 1015 C C . ALA A 1 129 ? 12.029 8.271 -10.529 1.00 96.31 129 ALA A C 1
ATOM 1017 O O . ALA A 1 129 ? 11.039 8.414 -9.810 1.00 96.31 129 ALA A O 1
ATOM 1018 N N . LYS A 1 130 ? 12.756 9.324 -10.925 1.00 96.31 130 LYS A N 1
ATOM 1019 C CA . LYS A 1 130 ? 12.442 10.710 -10.533 1.00 96.31 130 LYS A CA 1
ATOM 1020 C C . LYS A 1 130 ? 11.060 11.153 -11.017 1.00 96.31 130 LYS A C 1
ATOM 1022 O O . LYS A 1 130 ? 10.344 11.813 -10.267 1.00 96.31 130 LYS A O 1
ATOM 1027 N N . LYS A 1 131 ? 10.649 10.772 -12.234 1.00 96.75 131 LYS A N 1
ATOM 1028 C CA . LYS A 1 131 ? 9.287 11.037 -12.737 1.00 96.75 131 LYS A CA 1
ATOM 1029 C C . LYS A 1 131 ? 8.226 10.317 -11.908 1.00 96.75 131 LYS A C 1
ATOM 1031 O O . LYS A 1 131 ? 7.200 10.917 -11.597 1.00 96.75 131 LYS A O 1
ATOM 1036 N N . ALA A 1 132 ? 8.466 9.058 -11.544 1.00 96.69 132 ALA A N 1
ATOM 1037 C CA . ALA A 1 132 ? 7.557 8.299 -10.694 1.00 96.69 132 ALA A CA 1
ATOM 1038 C C . ALA A 1 132 ? 7.439 8.923 -9.295 1.00 96.69 132 ALA A C 1
ATOM 1040 O O . ALA A 1 132 ? 6.330 9.063 -8.787 1.00 96.69 132 ALA A O 1
ATOM 1041 N N . PHE A 1 133 ? 8.549 9.375 -8.704 1.00 97.12 133 PHE A N 1
ATOM 1042 C CA . PHE A 1 133 ? 8.545 10.062 -7.408 1.00 97.12 133 PHE A CA 1
ATOM 1043 C C . PHE A 1 133 ? 7.788 11.392 -7.463 1.00 97.12 133 PHE A C 1
ATOM 1045 O O . PHE A 1 133 ? 6.971 11.657 -6.587 1.00 97.12 133 PHE A O 1
ATOM 1052 N N . ALA A 1 134 ? 7.974 12.184 -8.523 1.00 97.31 134 ALA A N 1
ATOM 1053 C CA . ALA A 1 134 ? 7.223 13.425 -8.721 1.00 97.31 134 ALA A CA 1
ATOM 1054 C C . ALA A 1 134 ? 5.707 13.183 -8.871 1.00 97.31 134 ALA A C 1
ATOM 1056 O O . ALA A 1 134 ? 4.899 13.972 -8.392 1.00 97.31 134 ALA A O 1
ATOM 1057 N N . GLN A 1 135 ? 5.299 12.079 -9.506 1.00 97.62 135 GLN A N 1
ATOM 1058 C CA . GLN A 1 135 ? 3.883 11.695 -9.593 1.00 97.62 135 GLN A CA 1
ATOM 1059 C C . GLN A 1 135 ? 3.332 11.147 -8.267 1.00 97.62 135 GLN A C 1
ATOM 1061 O O . GLN A 1 135 ? 2.148 11.306 -7.989 1.00 97.62 135 GLN A O 1
ATOM 1066 N N . ALA A 1 136 ? 4.171 10.504 -7.452 1.00 97.81 136 ALA A N 1
ATOM 1067 C CA . ALA A 1 136 ? 3.801 9.982 -6.137 1.00 97.81 136 ALA A CA 1
ATOM 1068 C C . ALA A 1 136 ? 3.707 11.080 -5.061 1.00 97.81 136 ALA A C 1
ATOM 1070 O O . ALA A 1 136 ? 2.960 10.932 -4.093 1.00 97.81 136 ALA A O 1
ATOM 1071 N N . GLU A 1 137 ? 4.438 12.184 -5.227 1.00 97.88 137 GLU A N 1
ATOM 1072 C CA . GLU A 1 137 ? 4.568 13.252 -4.233 1.00 97.88 137 GLU A CA 1
ATOM 1073 C C . GLU A 1 137 ? 3.227 13.791 -3.694 1.00 97.88 137 GLU A C 1
ATOM 1075 O O . GLU A 1 137 ? 3.094 13.857 -2.470 1.00 97.88 137 GLU A O 1
ATOM 1080 N N . PRO A 1 138 ? 2.204 14.112 -4.513 1.00 98.25 138 PRO A N 1
ATOM 1081 C CA . PRO A 1 138 ? 0.928 14.607 -3.992 1.00 98.25 138 PRO A CA 1
ATOM 1082 C C . PRO A 1 138 ? 0.225 13.609 -3.059 1.00 98.25 138 PRO A C 1
ATOM 1084 O O . PRO A 1 138 ? -0.402 14.006 -2.077 1.00 98.25 138 PRO A O 1
ATOM 1087 N N . HIS A 1 139 ? 0.348 12.310 -3.341 1.00 98.44 139 HIS A N 1
ATOM 1088 C CA . HIS A 1 139 ? -0.228 11.244 -2.521 1.00 98.44 139 HIS A CA 1
ATOM 1089 C C . HIS A 1 139 ? 0.540 11.084 -1.202 1.00 98.44 139 HIS A C 1
ATOM 1091 O O . HIS A 1 139 ? -0.063 11.000 -0.131 1.00 98.44 139 HIS A O 1
ATOM 1097 N N . LEU A 1 140 ? 1.877 11.129 -1.259 1.00 98.38 140 LEU A N 1
ATOM 1098 C CA . LEU A 1 140 ? 2.735 11.110 -0.069 1.00 98.38 140 LEU A CA 1
ATOM 1099 C C . LEU A 1 140 ? 2.460 12.318 0.837 1.00 98.38 140 LEU A C 1
ATOM 1101 O O . LEU A 1 140 ? 2.352 12.163 2.051 1.00 98.38 140 LEU A O 1
ATOM 1105 N N . GLN A 1 141 ? 2.269 13.510 0.264 1.00 98.25 141 GLN A N 1
ATOM 1106 C CA . GLN A 1 141 ? 1.912 14.710 1.024 1.00 98.25 141 GLN A CA 1
ATOM 1107 C C . GLN A 1 141 ? 0.560 14.556 1.730 1.00 98.25 141 GLN A C 1
ATOM 1109 O O . GLN A 1 141 ? 0.479 14.817 2.929 1.00 98.25 141 GLN A O 1
ATOM 1114 N N . LYS A 1 142 ? -0.481 14.076 1.035 1.00 98.25 142 LYS A N 1
ATOM 1115 C CA . LYS A 1 142 ? -1.797 13.828 1.650 1.00 98.25 142 LYS A CA 1
ATOM 1116 C C . LYS A 1 142 ? -1.719 12.831 2.804 1.00 98.25 142 LYS A C 1
ATOM 1118 O O . LYS A 1 142 ? -2.272 13.101 3.865 1.00 98.25 142 LYS A O 1
ATOM 1123 N N . LEU A 1 143 ? -1.028 11.706 2.619 1.00 98.19 143 LEU A N 1
ATOM 1124 C CA . LEU A 1 143 ? -0.881 10.676 3.653 1.00 98.19 143 LEU A CA 1
ATOM 1125 C C . LEU A 1 143 ? -0.054 11.185 4.845 1.00 98.19 143 LEU A C 1
ATOM 1127 O O . LEU A 1 143 ? -0.401 10.927 5.996 1.00 98.19 143 LEU A O 1
ATOM 1131 N N . ASN A 1 144 ? 0.989 11.980 4.592 1.00 96.56 144 ASN A N 1
ATOM 1132 C CA . ASN A 1 144 ? 1.752 12.651 5.643 1.00 96.56 144 ASN A CA 1
ATOM 1133 C C . ASN A 1 144 ? 0.883 13.653 6.428 1.00 96.56 144 ASN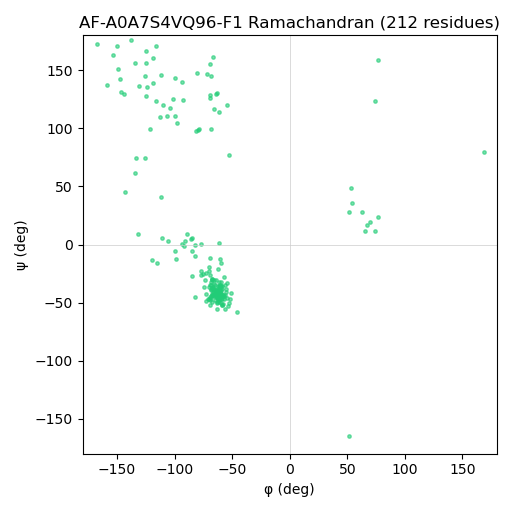 A C 1
ATOM 1135 O O . ASN A 1 144 ? 0.970 13.716 7.654 1.00 96.56 144 ASN A O 1
ATOM 1139 N N . SER A 1 145 ? 0.023 14.413 5.743 1.00 95.75 145 SER A N 1
ATOM 1140 C CA . SER A 1 145 ? -0.949 15.311 6.378 1.00 95.75 145 SER A CA 1
ATOM 1141 C C . SER A 1 145 ? -2.032 14.559 7.154 1.00 95.75 145 SER A C 1
ATOM 1143 O O . SER A 1 145 ? -2.415 15.011 8.229 1.00 95.75 145 SER A O 1
ATOM 1145 N N . HIS A 1 146 ? -2.498 13.409 6.658 1.00 96.06 146 HIS A N 1
ATOM 1146 C CA . HIS A 1 146 ? -3.433 12.538 7.379 1.00 96.06 146 HIS A CA 1
ATOM 1147 C C . HIS A 1 146 ? -2.851 12.108 8.729 1.00 96.06 146 HIS A C 1
ATOM 1149 O O . HIS A 1 146 ? -3.468 12.341 9.763 1.00 96.06 146 HIS A O 1
ATOM 1155 N N . LEU A 1 147 ? -1.619 11.591 8.737 1.00 94.12 147 LEU A N 1
ATOM 1156 C CA . LEU A 1 147 ? -0.919 11.215 9.971 1.00 94.12 147 LEU A CA 1
ATOM 1157 C C . LEU A 1 147 ? -0.688 12.408 10.914 1.00 94.12 147 LEU A C 1
ATOM 1159 O O . LEU A 1 147 ? -0.770 12.257 12.130 1.00 94.12 147 LEU A O 1
ATOM 1163 N N . ALA A 1 148 ? -0.427 13.603 10.374 1.00 92.06 148 ALA A N 1
ATOM 1164 C CA . ALA A 1 148 ? -0.317 14.813 11.189 1.00 92.06 148 ALA A CA 1
ATOM 1165 C C . ALA A 1 148 ? -1.646 15.163 11.883 1.00 92.06 148 ALA A C 1
ATOM 1167 O O . ALA A 1 148 ? -1.645 15.529 13.056 1.00 92.06 148 ALA A O 1
ATOM 1168 N N . ASN A 1 149 ? -2.777 15.018 11.188 1.00 91.00 149 ASN A N 1
ATOM 1169 C CA . ASN A 1 149 ? -4.097 15.240 11.779 1.00 91.00 149 ASN A CA 1
ATOM 1170 C C . ASN A 1 149 ? -4.409 14.204 12.870 1.00 91.00 149 ASN A C 1
ATOM 1172 O O . ASN A 1 149 ? -4.908 14.574 13.931 1.00 91.00 149 ASN A O 1
ATOM 1176 N N . GLU A 1 150 ? -4.050 12.936 12.653 1.00 88.50 150 GLU A N 1
ATOM 1177 C CA . GLU A 1 150 ? -4.202 11.882 13.664 1.00 88.50 150 GLU A CA 1
ATOM 1178 C C . GLU A 1 150 ? -3.378 12.156 14.936 1.00 88.50 150 GLU A C 1
ATOM 1180 O O . GLU A 1 150 ? -3.822 11.830 16.039 1.00 88.50 150 GLU A O 1
ATOM 1185 N N . ALA A 1 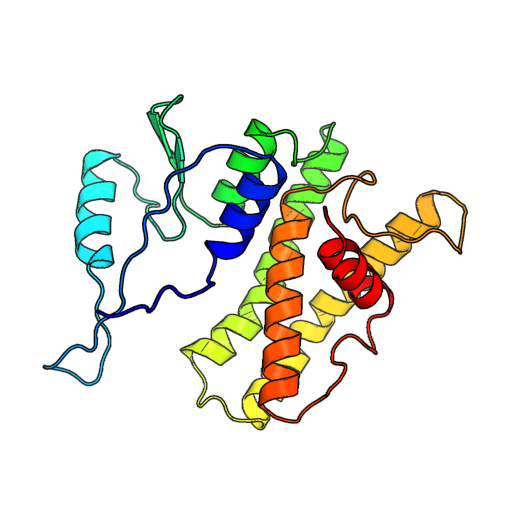151 ? -2.213 12.805 14.814 1.00 83.19 151 ALA A N 1
ATOM 1186 C CA . ALA A 1 151 ? -1.416 13.232 15.970 1.00 83.19 151 ALA A CA 1
ATOM 1187 C C . ALA A 1 151 ? -2.119 14.350 16.751 1.00 83.19 151 ALA A C 1
ATOM 1189 O O . ALA A 1 151 ? -2.280 14.270 17.971 1.00 83.19 151 ALA A O 1
ATOM 1190 N N . ASN A 1 152 ? -2.632 15.345 16.027 1.00 79.19 152 ASN A N 1
ATOM 1191 C CA . ASN A 1 152 ? -3.239 16.542 16.607 1.00 79.19 152 ASN A CA 1
ATOM 1192 C C . ASN A 1 152 ? -4.615 16.285 17.242 1.00 79.19 152 ASN A C 1
ATOM 1194 O O . ASN A 1 152 ? -5.012 17.010 18.156 1.00 79.19 152 ASN A O 1
ATOM 1198 N N . ASN A 1 153 ? -5.335 15.239 16.818 1.00 70.06 153 ASN A N 1
ATOM 1199 C CA . ASN A 1 153 ? -6.641 14.867 17.378 1.00 70.06 153 ASN A CA 1
ATOM 1200 C C . ASN A 1 153 ? -6.592 14.525 18.889 1.00 70.06 153 ASN A C 1
ATOM 1202 O O . ASN A 1 153 ? -7.639 14.450 19.529 1.00 70.06 153 ASN A O 1
ATOM 1206 N N . GLY A 1 154 ? -5.399 14.348 19.477 1.00 60.25 154 GLY A N 1
ATOM 1207 C CA . GLY A 1 154 ? -5.195 14.114 20.913 1.00 60.25 154 GLY A CA 1
ATOM 1208 C C . GLY A 1 154 ? -4.778 15.333 21.748 1.00 60.25 154 GLY A C 1
ATOM 1209 O O . GLY A 1 154 ? -4.684 15.196 22.966 1.00 60.25 154 GLY A O 1
ATOM 1210 N N . GLY A 1 155 ? -4.520 16.497 21.135 1.00 57.88 155 GLY A N 1
ATOM 1211 C CA . GLY A 1 155 ? -4.020 17.692 21.838 1.00 57.88 155 GLY A CA 1
ATOM 1212 C C . GLY A 1 155 ? -2.594 17.564 22.397 1.00 57.88 155 GLY A C 1
ATOM 1213 O O . GLY A 1 155 ? -2.212 18.348 23.263 1.00 57.88 155 GLY A O 1
ATOM 1214 N N . ASP A 1 156 ? -1.838 16.574 21.926 1.00 60.59 156 ASP A N 1
ATOM 1215 C CA . ASP A 1 156 ? -0.460 16.295 22.323 1.00 60.59 156 ASP A CA 1
ATOM 1216 C C . ASP A 1 156 ? 0.429 16.360 21.076 1.00 60.59 156 ASP A C 1
ATOM 1218 O O . ASP A 1 156 ? 0.465 15.424 20.274 1.00 60.59 156 ASP A O 1
ATOM 1222 N N . ASP A 1 157 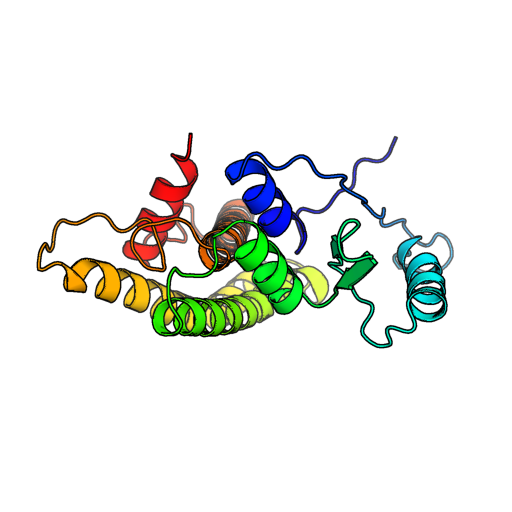? 1.105 17.497 20.899 1.00 59.97 157 ASP A N 1
ATOM 1223 C CA . ASP A 1 157 ? 1.967 17.768 19.741 1.00 59.97 157 ASP A CA 1
ATOM 1224 C C . ASP A 1 157 ? 3.161 16.790 19.655 1.00 59.97 157 ASP A C 1
ATOM 1226 O O . ASP A 1 157 ? 3.698 16.568 18.563 1.00 59.97 157 ASP A O 1
ATOM 1230 N N . ASP A 1 158 ? 3.528 16.152 20.776 1.00 62.78 158 ASP A N 1
ATOM 1231 C CA . ASP A 1 158 ? 4.623 15.179 20.883 1.00 62.78 158 ASP A CA 1
ATOM 1232 C C . ASP A 1 158 ? 4.156 13.722 20.704 1.00 62.78 158 ASP A C 1
ATOM 1234 O O . ASP A 1 158 ? 4.969 12.789 20.743 1.00 62.78 158 ASP A O 1
ATOM 1238 N N . LYS A 1 159 ? 2.855 13.489 20.474 1.00 68.62 159 LYS A N 1
ATOM 1239 C CA . LYS A 1 159 ? 2.331 12.138 20.272 1.00 68.62 159 LYS A CA 1
ATOM 1240 C C . LYS A 1 159 ? 2.891 11.537 18.987 1.00 68.62 159 LYS A C 1
ATOM 1242 O O . LYS A 1 159 ? 2.585 11.975 17.875 1.00 68.62 159 LYS A O 1
ATOM 1247 N N . LYS A 1 160 ? 3.646 10.451 19.148 1.00 71.06 160 LYS A N 1
ATOM 1248 C CA . LYS A 1 160 ? 4.054 9.613 18.026 1.00 71.06 160 LYS A CA 1
ATOM 1249 C C . LYS A 1 160 ? 2.851 8.870 17.455 1.00 71.06 160 LYS A C 1
ATOM 1251 O O . LYS A 1 160 ? 2.132 8.185 18.188 1.00 71.06 160 LYS A O 1
ATOM 1256 N N . VAL A 1 161 ? 2.620 9.003 16.150 1.00 76.56 161 VAL A N 1
ATOM 1257 C CA . VAL A 1 161 ? 1.530 8.310 15.451 1.00 76.56 161 VAL A CA 1
ATOM 1258 C C . VAL A 1 161 ? 2.103 7.286 14.491 1.00 76.56 161 VAL A C 1
ATOM 1260 O O . VAL A 1 161 ? 2.677 7.618 13.459 1.00 76.56 161 VAL A O 1
ATOM 1263 N N . HIS A 1 162 ? 1.899 6.022 14.850 1.00 86.62 162 HIS A N 1
ATOM 1264 C CA . HIS A 1 162 ? 2.344 4.855 14.085 1.00 86.62 162 HIS A CA 1
ATOM 1265 C C . HIS A 1 162 ? 1.193 4.144 13.366 1.00 86.62 162 HIS A C 1
ATOM 1267 O O . HIS A 1 162 ? 1.401 3.121 12.726 1.00 86.62 162 HIS A O 1
ATOM 1273 N N . HIS A 1 163 ? -0.019 4.688 13.475 1.00 91.75 163 HIS A N 1
ATOM 1274 C CA . HIS A 1 163 ? -1.244 4.065 13.000 1.00 91.75 163 HIS A CA 1
ATOM 1275 C C . HIS A 1 163 ? -2.041 5.069 12.181 1.00 91.75 163 HIS A C 1
ATOM 1277 O O . HIS A 1 163 ? -2.201 6.218 12.593 1.00 91.75 163 HIS A O 1
ATOM 1283 N N . LEU A 1 164 ? -2.578 4.629 11.052 1.00 94.94 164 LEU A N 1
ATOM 1284 C CA . LEU A 1 164 ? -3.398 5.464 10.187 1.00 94.94 164 LEU A CA 1
ATOM 1285 C C . LEU A 1 164 ? -4.805 5.694 10.743 1.00 94.94 164 LEU A C 1
ATOM 1287 O O . LEU A 1 164 ? -5.433 6.684 10.372 1.00 94.94 164 LEU A O 1
ATOM 1291 N N . VAL A 1 165 ? -5.320 4.785 11.579 1.00 94.44 165 VAL A N 1
ATOM 1292 C CA . VAL A 1 165 ? -6.687 4.860 12.111 1.00 94.44 165 VAL A CA 1
ATOM 1293 C C . VAL A 1 165 ? -6.734 4.363 13.554 1.00 94.44 165 VAL A C 1
ATOM 1295 O O . VAL A 1 165 ? -6.263 3.271 13.862 1.00 94.44 165 VAL A O 1
ATOM 1298 N N . GLY A 1 166 ? -7.336 5.149 14.452 1.00 87.44 166 GLY A N 1
ATOM 1299 C CA . GLY A 1 166 ? -7.784 4.671 15.770 1.00 87.44 166 GLY A CA 1
ATOM 1300 C C . GLY A 1 166 ? -6.677 4.231 16.737 1.00 87.44 166 GLY A C 1
ATOM 1301 O O . GLY A 1 166 ? -6.965 3.620 17.763 1.00 87.44 166 GLY A O 1
ATOM 1302 N N . GLY A 1 167 ? -5.408 4.528 16.437 1.00 87.69 167 GLY A N 1
ATOM 1303 C CA . GLY A 1 167 ? -4.273 4.147 17.282 1.00 87.69 167 GLY A CA 1
ATOM 1304 C C . GLY A 1 167 ? -3.968 2.646 17.305 1.00 87.69 167 GLY A C 1
ATOM 1305 O O . GLY A 1 167 ? -3.301 2.194 18.234 1.00 87.69 167 GLY A O 1
ATOM 1306 N N . VAL A 1 168 ? -4.447 1.889 16.315 1.00 89.50 168 VAL A N 1
ATOM 1307 C CA . VAL A 1 168 ? -4.188 0.452 16.148 1.00 89.50 168 VAL A CA 1
ATOM 1308 C C . VAL A 1 168 ? -3.839 0.139 14.695 1.00 89.50 168 VAL A C 1
ATOM 1310 O O . VAL A 1 168 ? -4.234 0.868 13.789 1.00 89.50 168 VAL A O 1
ATOM 1313 N N . PHE A 1 169 ? -3.118 -0.955 14.446 1.00 92.81 169 PHE A N 1
ATOM 1314 C CA . PHE A 1 169 ? -2.819 -1.370 13.075 1.00 92.81 169 PHE A CA 1
ATOM 1315 C C . PHE A 1 169 ? -4.078 -1.861 12.355 1.00 92.81 169 PHE A C 1
ATOM 1317 O O . PHE A 1 169 ? -4.800 -2.740 12.828 1.00 92.81 169 PHE A O 1
ATOM 1324 N N . THR A 1 170 ? -4.303 -1.313 11.169 1.00 96.25 170 THR A N 1
ATOM 1325 C CA . THR A 1 170 ? -5.411 -1.619 10.267 1.00 96.25 170 THR A CA 1
ATOM 1326 C C . THR A 1 170 ? -4.888 -2.017 8.885 1.00 96.25 170 THR A C 1
ATOM 1328 O O . THR A 1 170 ? -3.716 -1.841 8.563 1.00 96.25 170 THR A O 1
ATOM 1331 N N . ALA A 1 171 ? -5.746 -2.584 8.036 1.00 97.31 171 ALA A N 1
ATOM 1332 C CA . ALA A 1 171 ? -5.369 -3.046 6.699 1.00 97.31 171 ALA A CA 1
ATOM 1333 C C . ALA A 1 171 ? -4.622 -1.994 5.835 1.00 97.31 171 ALA A C 1
ATOM 1335 O O . ALA A 1 171 ? -3.640 -2.372 5.185 1.00 97.31 171 ALA A O 1
ATOM 1336 N N . PRO A 1 172 ? -5.012 -0.699 5.824 1.00 98.00 172 PRO A N 1
ATOM 1337 C CA . PRO A 1 172 ? -4.244 0.353 5.157 1.00 98.00 172 PRO A CA 1
ATOM 1338 C C . PRO A 1 172 ? -2.788 0.486 5.618 1.00 98.00 172 PRO A C 1
ATOM 1340 O O . PRO A 1 172 ? -1.934 0.762 4.777 1.00 98.00 172 PRO A O 1
ATOM 1343 N N . ASP A 1 173 ? -2.482 0.265 6.901 1.00 97.38 173 ASP A N 1
ATOM 1344 C CA . A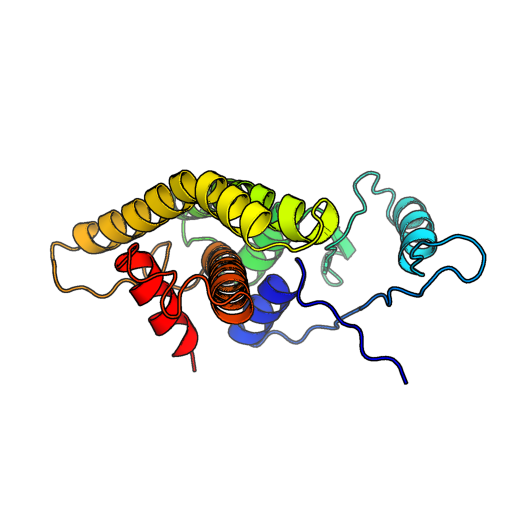SP A 1 173 ? -1.126 0.433 7.442 1.00 97.38 173 ASP A CA 1
ATOM 1345 C C . ASP A 1 173 ? -0.143 -0.516 6.748 1.00 97.38 173 ASP A C 1
ATOM 1347 O O . ASP A 1 173 ? 0.895 -0.092 6.241 1.00 97.38 173 ASP A O 1
ATOM 1351 N N . PHE A 1 174 ? -0.524 -1.790 6.612 1.00 96.38 174 PHE A N 1
ATOM 1352 C CA . PHE A 1 174 ? 0.274 -2.797 5.906 1.00 96.38 174 PHE A CA 1
ATOM 1353 C C . PHE A 1 174 ? 0.478 -2.437 4.436 1.00 96.38 174 PHE A C 1
ATOM 1355 O O . PHE A 1 174 ? 1.559 -2.657 3.885 1.00 96.38 174 PHE A O 1
ATOM 1362 N N . HIS A 1 175 ? -0.559 -1.901 3.783 1.00 96.62 175 HIS A N 1
ATOM 1363 C CA . HIS A 1 175 ? -0.455 -1.5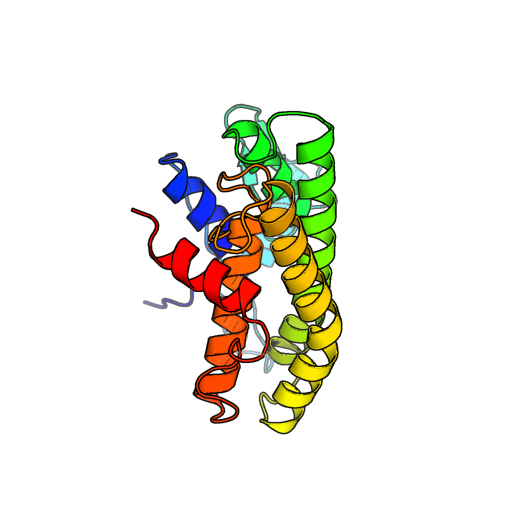21 2.381 1.00 96.62 175 HIS A CA 1
ATOM 1364 C C . HIS A 1 175 ? 0.490 -0.330 2.188 1.00 96.62 175 HIS A C 1
ATOM 1366 O O . HIS A 1 175 ? 1.320 -0.362 1.273 1.00 96.62 175 HIS A O 1
ATOM 1372 N N . LEU A 1 176 ? 0.372 0.693 3.039 1.00 97.69 176 LEU A N 1
ATOM 1373 C CA . LEU A 1 176 ? 1.222 1.874 2.994 1.00 97.69 176 LEU A CA 1
ATOM 1374 C C . LEU A 1 176 ? 2.676 1.515 3.298 1.00 97.69 176 LEU A C 1
ATOM 1376 O O . LEU A 1 176 ? 3.556 1.900 2.532 1.00 97.69 176 LEU A O 1
ATOM 1380 N N . PHE A 1 177 ? 2.919 0.742 4.359 1.00 96.31 177 PHE A N 1
ATOM 1381 C CA . PHE A 1 177 ? 4.260 0.319 4.758 1.00 96.31 177 PHE A CA 1
ATOM 1382 C C . PHE A 1 177 ? 5.029 -0.330 3.599 1.00 96.31 177 PHE A C 1
ATOM 1384 O O . PHE A 1 177 ? 6.130 0.118 3.280 1.00 96.31 177 PHE A O 1
ATOM 1391 N N . GLU A 1 178 ? 4.428 -1.311 2.910 1.00 95.19 178 GLU A N 1
ATOM 1392 C CA . GLU A 1 178 ? 5.071 -1.966 1.760 1.00 95.19 178 GLU A CA 1
ATOM 1393 C C . GLU A 1 178 ? 5.442 -0.953 0.671 1.00 95.19 178 GLU A C 1
ATOM 1395 O O . GLU A 1 178 ? 6.545 -1.006 0.135 1.00 95.19 178 GLU A O 1
ATOM 1400 N N . LEU A 1 179 ? 4.550 -0.016 0.328 1.00 95.81 179 LEU A N 1
ATOM 1401 C CA . LEU A 1 179 ? 4.853 0.970 -0.712 1.00 95.81 179 LEU A CA 1
ATOM 1402 C C . LEU A 1 179 ? 5.979 1.915 -0.292 1.00 95.81 179 LEU A C 1
ATOM 1404 O O . LEU A 1 179 ? 6.861 2.188 -1.104 1.00 95.81 179 LEU A O 1
ATOM 1408 N N . LEU A 1 180 ? 5.980 2.395 0.955 1.00 96.81 180 LEU A N 1
ATOM 1409 C CA . LEU A 1 180 ? 7.051 3.256 1.460 1.00 96.81 180 LEU A CA 1
ATOM 1410 C C . LEU A 1 180 ? 8.403 2.531 1.452 1.00 96.81 180 LEU A C 1
ATOM 1412 O O . LEU A 1 180 ? 9.406 3.130 1.065 1.00 96.81 180 LEU A O 1
ATOM 1416 N N . ASP A 1 181 ? 8.429 1.248 1.825 1.00 95.12 181 ASP A N 1
ATOM 1417 C CA . ASP A 1 181 ? 9.636 0.417 1.761 1.00 95.12 181 ASP A CA 1
ATOM 1418 C C . ASP A 1 181 ? 10.152 0.275 0.325 1.00 95.12 181 ASP A C 1
ATOM 1420 O O . ASP A 1 181 ? 11.337 0.468 0.059 1.00 95.12 181 ASP A O 1
ATOM 1424 N N . GLN A 1 182 ? 9.251 0.043 -0.631 1.00 94.19 182 GLN A N 1
ATOM 1425 C CA . GLN A 1 182 ? 9.594 -0.057 -2.048 1.00 94.19 182 GLN A CA 1
ATOM 1426 C C . GLN A 1 182 ? 10.121 1.264 -2.633 1.00 94.19 182 GLN A C 1
ATOM 1428 O O . GLN A 1 182 ? 11.112 1.259 -3.364 1.00 94.19 182 GLN A O 1
ATOM 1433 N N . PHE A 1 183 ? 9.496 2.403 -2.312 1.00 96.00 183 PHE A N 1
ATOM 1434 C CA . PHE A 1 183 ? 9.976 3.719 -2.751 1.00 96.00 183 PHE A CA 1
ATOM 1435 C C . PHE A 1 183 ? 11.368 4.030 -2.187 1.00 96.00 183 PHE A C 1
ATOM 1437 O O . PHE A 1 183 ? 12.255 4.445 -2.937 1.00 96.00 183 PHE A O 1
ATOM 1444 N N . GLN A 1 184 ? 11.577 3.775 -0.891 1.00 95.56 184 GLN A N 1
ATOM 1445 C CA . GLN A 1 184 ? 12.873 3.939 -0.232 1.00 95.56 184 GLN A CA 1
ATOM 1446 C C . GLN A 1 184 ? 13.944 3.047 -0.880 1.00 95.56 184 GLN A C 1
ATOM 1448 O O . GLN A 1 184 ? 15.036 3.525 -1.186 1.00 95.56 184 GLN A O 1
ATOM 1453 N N . LEU A 1 185 ? 13.618 1.780 -1.157 1.00 94.44 185 LEU A N 1
ATOM 1454 C CA . LEU A 1 185 ? 14.534 0.838 -1.795 1.00 94.44 185 LEU A CA 1
ATOM 1455 C C . LEU A 1 185 ? 14.939 1.288 -3.205 1.00 94.44 185 LEU A C 1
ATOM 1457 O O . LEU A 1 185 ? 16.121 1.217 -3.545 1.00 94.44 185 LEU A O 1
ATOM 1461 N N . ILE A 1 186 ? 13.998 1.778 -4.021 1.00 95.00 186 ILE A N 1
ATOM 1462 C CA . ILE A 1 186 ? 14.309 2.318 -5.356 1.00 95.00 186 ILE A CA 1
ATOM 1463 C C . ILE A 1 186 ? 15.239 3.527 -5.234 1.00 95.00 186 ILE A C 1
ATOM 1465 O O . ILE A 1 186 ? 16.249 3.596 -5.936 1.00 95.00 186 ILE A O 1
ATOM 1469 N N . ALA A 1 187 ? 14.918 4.469 -4.341 1.00 96.31 187 ALA A N 1
ATOM 1470 C CA . ALA A 1 187 ? 15.704 5.686 -4.164 1.00 96.31 187 ALA A CA 1
ATOM 1471 C C . ALA A 1 187 ? 17.156 5.380 -3.761 1.00 96.31 187 ALA A C 1
ATOM 1473 O O . ALA A 1 187 ? 18.076 5.970 -4.329 1.00 96.31 187 ALA A O 1
ATOM 1474 N N . GLN A 1 188 ? 17.354 4.421 -2.852 1.00 96.44 188 GLN A N 1
ATOM 1475 C CA . GLN A 1 188 ? 18.677 3.969 -2.417 1.00 96.44 188 GLN A CA 1
ATOM 1476 C C . GLN A 1 188 ? 19.418 3.207 -3.518 1.00 96.44 188 GLN A C 1
ATOM 1478 O O . GLN A 1 188 ? 20.573 3.506 -3.812 1.00 96.44 188 GLN A O 1
ATOM 1483 N N . THR A 1 189 ? 18.748 2.255 -4.174 1.00 95.25 189 THR A N 1
ATOM 1484 C CA . THR A 1 189 ? 19.359 1.406 -5.214 1.00 95.25 189 THR A CA 1
ATOM 1485 C C . THR A 1 189 ? 19.875 2.231 -6.392 1.00 95.25 189 THR A C 1
ATOM 1487 O O . THR A 1 189 ? 20.918 1.922 -6.963 1.00 95.25 189 THR A O 1
ATOM 1490 N N . LEU A 1 190 ? 19.162 3.302 -6.743 1.00 96.12 190 LEU A N 1
ATOM 1491 C CA . LEU A 1 190 ? 19.522 4.200 -7.838 1.00 96.12 190 LEU A CA 1
ATOM 1492 C C . LEU A 1 190 ? 20.402 5.384 -7.402 1.00 96.12 190 LEU A C 1
ATOM 1494 O O . LEU A 1 190 ? 20.695 6.251 -8.225 1.00 96.12 190 LEU A O 1
ATOM 1498 N N . GLY A 1 191 ? 20.802 5.456 -6.127 1.00 96.50 191 GLY A N 1
ATOM 1499 C CA . GLY A 1 191 ? 21.622 6.549 -5.597 1.00 96.50 191 GLY A CA 1
ATOM 1500 C C . GLY A 1 191 ? 20.949 7.926 -5.666 1.00 96.50 191 GLY A C 1
ATOM 1501 O O . GLY A 1 191 ? 21.629 8.939 -5.812 1.00 96.50 191 GLY A O 1
ATOM 1502 N N . ILE A 1 192 ? 19.613 7.978 -5.617 1.00 96.00 192 ILE A N 1
ATOM 1503 C CA . ILE A 1 192 ? 18.826 9.221 -5.678 1.00 96.00 192 ILE A CA 1
ATOM 1504 C C . ILE A 1 192 ? 18.759 9.888 -4.302 1.00 96.00 192 ILE A C 1
ATOM 1506 O O . ILE A 1 192 ? 18.897 11.106 -4.204 1.00 96.00 192 ILE A O 1
ATOM 1510 N N . SER A 1 193 ? 18.502 9.102 -3.256 1.00 95.25 193 SER A N 1
ATOM 1511 C CA . SER A 1 193 ? 18.460 9.563 -1.867 1.00 95.25 193 SER A CA 1
ATOM 1512 C C . SER A 1 193 ? 18.668 8.387 -0.920 1.00 95.25 193 SER A C 1
ATOM 1514 O O . SER A 1 193 ? 18.049 7.337 -1.099 1.00 95.25 193 SER A O 1
ATOM 1516 N N . ASP A 1 194 ? 19.479 8.588 0.118 1.00 93.94 194 ASP A N 1
ATOM 1517 C CA . ASP A 1 194 ? 19.629 7.628 1.217 1.00 93.94 194 ASP A CA 1
ATOM 1518 C C . ASP A 1 194 ? 18.446 7.680 2.201 1.00 93.94 194 ASP A C 1
ATOM 1520 O O . ASP A 1 194 ? 18.157 6.695 2.881 1.00 93.94 194 ASP A O 1
ATOM 1524 N N . ASP A 1 195 ? 17.727 8.807 2.244 1.00 94.62 195 ASP A N 1
ATOM 1525 C CA . ASP A 1 195 ? 16.592 9.087 3.133 1.00 94.62 195 ASP A CA 1
ATOM 1526 C C . ASP A 1 195 ? 15.434 9.692 2.326 1.00 94.62 195 ASP A C 1
ATOM 1528 O O . ASP A 1 195 ? 15.177 10.897 2.357 1.00 94.62 195 ASP A O 1
ATOM 1532 N N . PHE A 1 196 ? 14.746 8.858 1.540 1.00 95.75 196 PHE A N 1
ATOM 1533 C CA . PHE A 1 196 ? 13.639 9.300 0.686 1.00 95.75 196 PHE A CA 1
ATOM 1534 C C . PHE A 1 196 ? 12.494 9.915 1.503 1.00 95.75 196 PHE A C 1
ATOM 1536 O O . PHE A 1 196 ? 11.885 10.901 1.090 1.00 95.75 196 PHE A O 1
ATOM 1543 N N . LEU A 1 197 ? 12.233 9.374 2.696 1.00 96.19 197 LEU A N 1
ATOM 1544 C CA . LEU A 1 197 ? 11.172 9.855 3.582 1.00 96.19 197 LEU A CA 1
ATOM 1545 C C . LEU A 1 197 ? 11.570 11.069 4.430 1.00 96.19 197 LEU A C 1
ATOM 1547 O O . LEU A 1 197 ? 10.730 11.576 5.171 1.00 96.19 197 LEU A O 1
ATOM 1551 N N . GLY A 1 198 ? 12.798 11.584 4.314 1.00 94.69 198 GLY A N 1
ATOM 1552 C CA . GLY A 1 198 ? 13.262 12.738 5.093 1.00 94.69 198 GLY A CA 1
ATOM 1553 C C . GLY A 1 198 ? 12.397 13.995 4.921 1.00 94.69 198 GLY A C 1
ATOM 1554 O O . GLY A 1 198 ? 12.262 14.785 5.851 1.00 94.69 198 GLY A O 1
ATOM 1555 N N . GLN A 1 199 ? 11.745 14.149 3.764 1.00 94.12 199 GLN A N 1
ATOM 1556 C CA . GLN A 1 199 ? 10.817 15.252 3.481 1.00 94.12 199 GLN A CA 1
ATOM 1557 C C . GLN A 1 199 ? 9.372 15.009 3.963 1.00 94.12 199 GLN A C 1
ATOM 1559 O O . GLN A 1 199 ? 8.535 15.907 3.890 1.00 94.12 199 GLN A O 1
ATOM 1564 N N . TYR A 1 200 ? 9.076 13.812 4.475 1.00 96.19 200 TYR A N 1
ATOM 1565 C CA . TYR A 1 200 ? 7.763 13.401 4.973 1.00 96.19 200 TYR A CA 1
ATOM 1566 C C . TYR A 1 200 ? 7.889 12.891 6.417 1.00 96.19 200 TYR A C 1
ATOM 1568 O O . TYR A 1 200 ? 7.849 11.681 6.659 1.00 96.19 200 TYR A O 1
ATOM 1576 N N . PRO A 1 201 ? 8.064 13.788 7.404 1.00 93.75 201 PRO A N 1
ATOM 1577 C CA . PRO A 1 201 ? 8.443 13.397 8.761 1.00 93.75 201 PRO A CA 1
ATOM 1578 C C . PRO A 1 201 ? 7.447 12.436 9.420 1.00 93.75 201 PRO A C 1
ATOM 1580 O O . PRO A 1 201 ? 7.871 11.511 10.109 1.00 93.75 201 PRO A O 1
ATOM 1583 N N . ARG A 1 202 ? 6.140 12.591 9.165 1.00 94.12 202 ARG A N 1
ATOM 1584 C CA . ARG A 1 202 ? 5.117 11.698 9.727 1.00 94.12 202 ARG A CA 1
ATOM 1585 C C . ARG A 1 202 ? 5.106 10.337 9.039 1.00 94.12 202 ARG A C 1
ATOM 1587 O O . ARG A 1 202 ? 4.944 9.332 9.715 1.00 94.12 202 ARG A O 1
ATOM 1594 N N . LEU A 1 203 ? 5.341 10.274 7.725 1.00 96.12 203 LEU A N 1
ATOM 1595 C CA . LEU A 1 203 ? 5.501 8.986 7.032 1.00 96.12 203 LEU A CA 1
ATOM 1596 C C . LEU A 1 203 ? 6.771 8.251 7.468 1.00 96.12 203 LEU A C 1
ATOM 1598 O O . LEU A 1 203 ? 6.756 7.027 7.581 1.00 96.12 203 LEU A O 1
ATOM 1602 N N . LYS A 1 204 ? 7.859 8.983 7.732 1.00 94.69 204 LYS A N 1
ATOM 1603 C CA . LYS A 1 204 ? 9.093 8.410 8.277 1.00 94.69 204 LYS A CA 1
ATOM 1604 C C . LYS A 1 204 ? 8.855 7.813 9.663 1.00 94.69 204 LYS A C 1
ATOM 1606 O O . LYS A 1 204 ? 9.193 6.659 9.893 1.00 94.69 204 LYS A O 1
ATOM 1611 N N . GLU A 1 205 ? 8.217 8.573 10.549 1.00 92.38 205 GLU A N 1
ATOM 1612 C CA . GLU A 1 205 ? 7.827 8.121 11.888 1.00 92.38 205 GLU A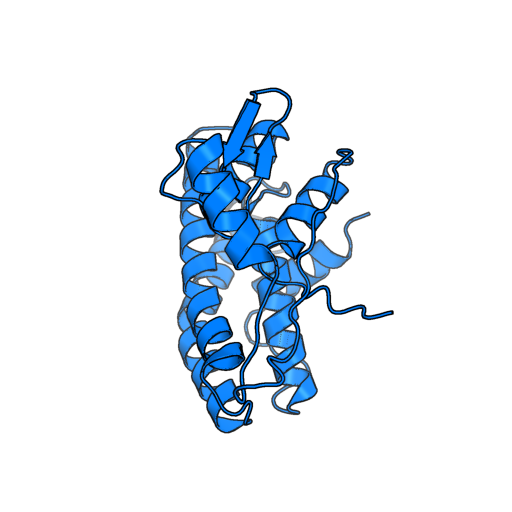 CA 1
ATOM 1613 C C . GLU A 1 205 ? 6.867 6.922 11.856 1.00 92.38 205 GLU A C 1
ATOM 1615 O O . GLU A 1 205 ? 7.032 5.974 12.626 1.00 92.38 205 GLU A O 1
ATOM 1620 N N . PHE A 1 206 ? 5.900 6.935 10.937 1.00 94.94 206 PHE A N 1
ATOM 1621 C CA . PHE A 1 206 ? 5.015 5.805 10.680 1.00 94.94 206 PHE A CA 1
ATOM 1622 C C . PHE A 1 206 ? 5.807 4.558 10.272 1.00 94.94 206 PHE A C 1
ATOM 1624 O O . PHE A 1 206 ? 5.655 3.517 10.906 1.00 94.94 206 PHE A O 1
ATOM 1631 N N . LYS A 1 207 ? 6.690 4.659 9.264 1.00 94.31 207 LYS A N 1
ATOM 1632 C CA . LYS A 1 207 ? 7.490 3.519 8.790 1.00 94.31 207 LYS A CA 1
ATOM 1633 C C . LYS A 1 207 ? 8.363 2.950 9.906 1.00 94.31 207 LYS A C 1
ATOM 1635 O O . LYS A 1 207 ? 8.352 1.742 10.099 1.00 94.31 207 LYS A O 1
ATOM 1640 N N . THR A 1 208 ? 9.065 3.802 10.655 1.00 91.69 208 THR A N 1
ATOM 1641 C CA . THR A 1 208 ? 9.913 3.358 11.770 1.00 91.69 208 THR A CA 1
ATOM 1642 C C . THR A 1 208 ? 9.096 2.670 12.862 1.00 91.69 208 THR A C 1
ATOM 1644 O O . THR A 1 208 ? 9.465 1.585 13.291 1.00 91.69 208 THR A O 1
ATOM 1647 N N . GLY A 1 209 ? 7.953 3.234 13.266 1.00 89.88 209 GLY A N 1
ATOM 1648 C CA . GLY A 1 209 ? 7.097 2.584 14.264 1.00 89.88 209 GLY A CA 1
ATOM 1649 C C . GLY A 1 209 ? 6.485 1.269 13.779 1.00 89.88 209 GLY A C 1
ATOM 1650 O O . GLY A 1 209 ? 6.276 0.360 14.573 1.00 89.88 209 GLY A O 1
ATOM 1651 N N . PHE A 1 210 ? 6.230 1.142 12.475 1.00 91.50 210 PHE A N 1
ATOM 1652 C CA . PHE A 1 210 ? 5.772 -0.109 11.877 1.00 91.50 210 PHE A CA 1
ATOM 1653 C C . PHE A 1 210 ? 6.871 -1.187 11.877 1.00 91.50 210 PHE A C 1
ATOM 1655 O O . PHE A 1 210 ? 6.573 -2.361 12.048 1.00 91.50 210 PHE A O 1
ATOM 1662 N N . GLU A 1 211 ? 8.144 -0.822 11.702 1.00 89.12 211 GLU A N 1
ATOM 1663 C CA . GLU A 1 211 ? 9.277 -1.767 11.749 1.00 89.12 211 GLU A CA 1
ATOM 1664 C C . GLU A 1 211 ? 9.559 -2.300 13.158 1.00 89.12 211 GLU A C 1
ATOM 1666 O O . GLU A 1 211 ? 10.136 -3.375 13.304 1.00 89.12 211 GLU A O 1
ATOM 1671 N N . GLU A 1 212 ? 9.134 -1.563 14.183 1.00 84.75 212 GLU A N 1
ATOM 1672 C CA . GLU A 1 212 ? 9.266 -1.925 15.597 1.00 84.75 212 GLU A CA 1
ATOM 1673 C C . GLU A 1 212 ? 8.129 -2.844 16.098 1.00 84.75 212 GLU A C 1
ATOM 1675 O O . GLU A 1 212 ? 8.067 -3.142 17.290 1.00 84.75 212 GLU A O 1
ATOM 1680 N N . LEU A 1 213 ? 7.232 -3.313 15.216 1.00 72.56 213 LEU A N 1
ATOM 1681 C CA . LEU A 1 213 ? 6.198 -4.300 15.558 1.00 72.56 213 LEU A CA 1
ATOM 1682 C C . LEU A 1 213 ? 6.837 -5.622 16.023 1.00 72.56 213 LEU A C 1
ATOM 1684 O O . LEU A 1 213 ? 7.446 -6.335 15.221 1.00 72.56 213 LEU A O 1
ATOM 1688 N N . GLU A 1 214 ? 6.640 -5.971 17.297 1.00 49.03 214 GLU A N 1
ATOM 1689 C CA . GLU A 1 214 ? 6.894 -7.316 17.850 1.00 49.03 214 GLU A CA 1
ATOM 1690 C C . GLU A 1 214 ? 5.696 -8.270 17.683 1.00 49.03 214 GLU A C 1
ATOM 1692 O O . GLU A 1 214 ? 4.540 -7.875 17.976 1.00 49.03 214 GLU A O 1
#

Mean predicted aligned error: 6.0 Å

Secondary structure (DSSP, 8-state):
-------TTHHHHHHHHHHTT---------EEE-TTSSSEEETHHHHHHHHHHHH--TT--SSEEEETTTTEEEESHHHHHHHHHHHHT-S-SSHHHHHHHHHHHHHHHHHHHHHHHHHHHS---HHHHHHHHHHHHHHHHHHHHHHHHHHHTTT-TT-----SBTTB--HHHHHHHHHHHHHHHHHHHTTS-S-GGGG-HHHHHHHHHHHT--